Protein AF-A0A1C5C820-F1 (afdb_monomer_lite)

Secondary structure (DSSP, 8-state):
-HHHHHHHHHHHHHHHHHHHHHHHHHS-HHHHHHHHT--HHHHHHHHHHH-HHHHHHHHHHHHHHHHHHHHT----PPPPP-PPPP----------------------------------HHHHHHHHHHHHTT--HHHHHHHHT--HHHHHHHHHHHHHTTTT--------S------------S---S-------------

Radius of gyration: 34.62 Å; chains: 1; bounding box: 61×132×65 Å

Foldseek 3Di:
DVVVVVVVVVVVLVVLLQLLLVCLVVVHLVVSCVVVVHDSVSSVVSVVVCDDVSSPVVNVVVVVVVVVVVVPDDDDDDDDDDDDDDDDDDDDDDDDDDDDDDDDDPPDDPPPPPPPPPDDVVNVVVVLVCLVVVHDLVVVCVVVVHDSVVSVVVVVVCVVVVVPPPPPVPDPPDPPDPPPDDDDDDDPPDDDPPDDDDDDDDD

pLDDT: mean 72.42, std 20.39, range [33.84, 96.0]

Sequence (203 aa):
MRLAQALLDEAQAERSRMLAAFAVTVGDDGSIADMMGLNEREVRLARRTVGRGDARSLAQELLSRTQQATREAPAEPAPEVPVPHPREEVIVPPLDTPPPAPAPPPLLPPVETENTVVWSPSMDSVLLWSWESGLDVQTVAAELGLDVRALLMRVQELANDGLLTLATPVAEVSRSGRHRRQHEDGYAALFAPTTTFPTHVPY

Structure (mmCIF, N/CA/C/O backbone):
data_AF-A0A1C5C820-F1
#
_entry.id   AF-A0A1C5C820-F1
#
loop_
_atom_site.group_PDB
_atom_site.id
_atom_site.type_symbol
_atom_site.label_atom_id
_atom_site.label_alt_id
_atom_site.label_comp_id
_atom_site.label_asym_id
_atom_site.label_entity_id
_atom_site.label_seq_id
_atom_site.pdbx_PDB_ins_code
_atom_site.Cartn_x
_atom_site.Cartn_y
_atom_site.Cartn_z
_atom_site.occupancy
_atom_site.B_iso_or_equiv
_atom_site.auth_seq_id
_atom_site.auth_comp_id
_atom_site.auth_asym_id
_atom_site.auth_atom_id
_atom_site.pdbx_PDB_model_num
ATOM 1 N N . MET A 1 1 ? -0.528 -13.453 24.123 1.00 60.22 1 MET A N 1
ATOM 2 C CA . MET A 1 1 ? 0.530 -13.081 23.157 1.00 60.22 1 MET A CA 1
ATOM 3 C C . MET A 1 1 ? 0.511 -13.908 21.868 1.00 60.22 1 MET A C 1
ATOM 5 O O . MET A 1 1 ? 0.431 -13.295 20.819 1.00 60.22 1 MET A O 1
ATOM 9 N N . ARG A 1 2 ? 0.506 -15.256 21.884 1.00 79.75 2 ARG A N 1
ATOM 10 C CA . ARG A 1 2 ? 0.569 -16.056 20.631 1.00 79.75 2 ARG A CA 1
ATOM 11 C C . ARG A 1 2 ? -0.584 -15.838 19.636 1.00 79.75 2 ARG A C 1
ATOM 13 O O . ARG A 1 2 ? -0.335 -15.838 18.442 1.00 79.75 2 ARG A O 1
ATOM 20 N N . LEU A 1 3 ? -1.817 -15.628 20.109 1.00 87.06 3 LEU A N 1
ATOM 21 C CA . LEU A 1 3 ? -2.969 -15.399 19.220 1.00 87.06 3 LEU A CA 1
ATOM 22 C C . LEU A 1 3 ? -2.875 -14.075 18.450 1.00 87.06 3 LEU A C 1
ATOM 24 O O . LEU A 1 3 ? -3.174 -14.045 17.266 1.00 87.06 3 LEU A O 1
ATOM 28 N N . ALA A 1 4 ? -2.415 -13.000 19.098 1.00 88.50 4 ALA A N 1
ATOM 29 C CA . ALA A 1 4 ? -2.221 -11.712 18.432 1.00 88.50 4 ALA A CA 1
ATOM 30 C C . ALA A 1 4 ? -1.143 -11.804 17.341 1.00 88.50 4 ALA A C 1
ATOM 32 O O . ALA A 1 4 ? -1.329 -11.270 16.255 1.00 88.50 4 ALA A O 1
ATOM 33 N N . GLN A 1 5 ? -0.060 -12.546 17.603 1.00 88.31 5 GLN A N 1
ATOM 34 C CA . GLN A 1 5 ? 0.989 -12.780 16.611 1.00 88.31 5 GLN A CA 1
ATOM 35 C C . GLN A 1 5 ? 0.463 -13.556 15.398 1.00 88.31 5 GLN A C 1
ATOM 37 O O . GLN A 1 5 ? 0.696 -13.143 14.271 1.00 88.31 5 GLN A O 1
ATOM 42 N N . ALA A 1 6 ? -0.313 -14.620 15.624 1.00 91.81 6 ALA A N 1
ATOM 43 C CA . ALA A 1 6 ? -0.890 -15.409 14.537 1.00 91.81 6 ALA A CA 1
ATOM 44 C C . ALA A 1 6 ? -1.814 -14.580 13.626 1.00 91.81 6 ALA A C 1
ATOM 46 O O . ALA A 1 6 ? -1.818 -14.780 12.416 1.00 91.81 6 ALA A O 1
ATOM 47 N N . LEU A 1 7 ? -2.568 -13.627 14.187 1.00 93.69 7 LEU A N 1
ATOM 48 C CA . LEU A 1 7 ? -3.410 -12.723 13.397 1.00 93.69 7 LEU A CA 1
ATOM 49 C C . LEU A 1 7 ? -2.586 -11.749 12.548 1.00 93.69 7 LEU A C 1
ATOM 51 O O . LEU A 1 7 ? -2.947 -11.488 11.404 1.00 93.69 7 LEU A O 1
ATOM 55 N N . LEU A 1 8 ? -1.483 -11.227 13.090 1.00 92.38 8 LEU A N 1
ATOM 56 C CA . LEU A 1 8 ? -0.572 -10.373 12.328 1.00 92.38 8 LEU A CA 1
ATOM 57 C C . LEU A 1 8 ? 0.096 -11.157 11.198 1.00 92.38 8 LEU A C 1
ATOM 59 O O . LEU A 1 8 ? 0.165 -10.659 10.078 1.00 92.38 8 LEU A O 1
ATOM 63 N N . ASP A 1 9 ? 0.535 -12.383 11.474 1.00 91.94 9 ASP A N 1
ATOM 64 C CA . ASP A 1 9 ? 1.168 -13.243 10.477 1.00 91.94 9 ASP A CA 1
ATOM 65 C C . ASP A 1 9 ? 0.181 -13.599 9.347 1.00 91.94 9 ASP A C 1
ATOM 67 O O . ASP A 1 9 ? 0.546 -13.524 8.172 1.00 91.94 9 ASP A O 1
ATOM 71 N N . GLU A 1 10 ? -1.084 -13.900 9.670 1.00 92.50 10 GLU A N 1
ATOM 72 C CA . GLU A 1 10 ? -2.132 -14.145 8.666 1.00 92.50 10 GLU A CA 1
ATOM 73 C C . GLU A 1 10 ? -2.426 -12.888 7.838 1.00 92.50 10 GLU A C 1
ATOM 75 O O . GLU A 1 10 ? -2.465 -12.958 6.610 1.00 92.50 10 GLU A O 1
ATOM 80 N N . ALA A 1 11 ? -2.547 -11.721 8.477 1.00 93.69 11 ALA A N 1
ATOM 81 C CA . ALA A 1 11 ? -2.768 -10.457 7.774 1.00 93.69 11 ALA A CA 1
ATOM 82 C C . ALA A 1 11 ? -1.600 -10.110 6.831 1.00 93.69 11 ALA A C 1
ATOM 84 O O . ALA A 1 11 ? -1.805 -9.635 5.711 1.00 93.69 11 ALA A O 1
ATOM 85 N N . GLN A 1 12 ? -0.360 -10.383 7.248 1.00 91.31 12 GLN A N 1
ATOM 86 C CA . GLN A 1 12 ? 0.822 -10.220 6.397 1.00 91.31 12 GLN A CA 1
ATOM 87 C C . GLN A 1 12 ? 0.818 -11.220 5.235 1.00 91.31 12 GLN A C 1
ATOM 89 O O . GLN A 1 12 ? 1.123 -10.850 4.096 1.00 91.31 12 GLN A O 1
ATOM 94 N N .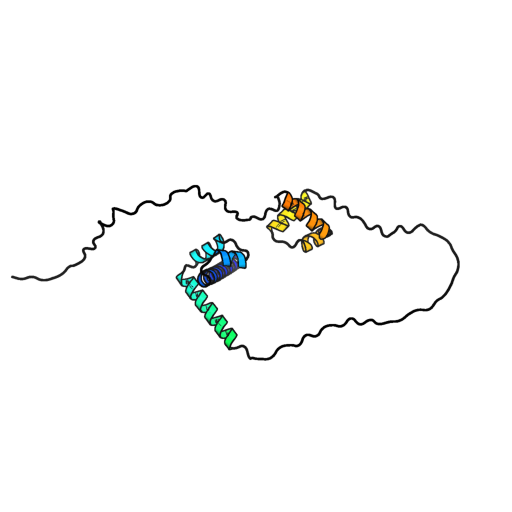 ALA A 1 13 ? 0.426 -12.472 5.485 1.00 92.94 13 ALA A N 1
ATOM 95 C CA . ALA A 1 13 ? 0.294 -13.483 4.443 1.00 92.94 13 ALA A CA 1
ATOM 96 C C . ALA A 1 13 ? -0.777 -13.092 3.414 1.00 92.94 13 ALA A C 1
ATOM 98 O O . ALA A 1 13 ? -0.531 -13.191 2.209 1.00 92.94 13 ALA A O 1
ATOM 99 N N . GLU A 1 14 ? -1.925 -12.590 3.862 1.00 93.19 14 GLU A N 1
ATOM 100 C CA . GLU A 1 14 ? -2.999 -12.096 3.000 1.00 93.19 14 GLU A CA 1
ATOM 101 C C . GLU A 1 14 ? -2.544 -10.894 2.164 1.00 93.19 14 GLU A C 1
ATOM 103 O O . GLU A 1 14 ? -2.698 -10.890 0.939 1.00 93.19 14 GLU A O 1
ATOM 108 N N . ARG A 1 15 ? -1.873 -9.918 2.787 1.00 93.31 15 ARG A N 1
ATOM 109 C CA . ARG A 1 15 ? -1.277 -8.782 2.072 1.00 93.31 15 ARG A CA 1
ATOM 110 C C . ARG A 1 15 ? -0.295 -9.244 0.998 1.00 93.31 15 ARG A C 1
ATOM 112 O O . ARG A 1 15 ? -0.344 -8.754 -0.131 1.00 93.31 15 ARG A O 1
ATOM 119 N N . SER A 1 16 ? 0.569 -10.207 1.320 1.00 93.56 16 SER A N 1
ATOM 120 C CA . SER A 1 16 ? 1.535 -10.748 0.360 1.00 93.56 16 SER A CA 1
ATOM 121 C C . SER A 1 16 ? 0.847 -11.451 -0.820 1.00 93.56 16 SER A C 1
ATOM 123 O O . SER A 1 16 ? 1.238 -11.249 -1.971 1.00 93.56 16 SER A O 1
ATOM 125 N N . ARG A 1 17 ? -0.236 -12.194 -0.558 1.00 94.81 17 ARG A N 1
ATOM 126 C CA . ARG A 1 17 ? -1.087 -12.833 -1.572 1.00 94.81 17 ARG A CA 1
ATOM 127 C C . ARG A 1 17 ? -1.709 -11.811 -2.521 1.00 94.81 17 ARG A C 1
ATOM 129 O O . ARG A 1 17 ? -1.622 -11.987 -3.737 1.00 94.81 17 ARG A O 1
ATOM 136 N N . MET A 1 18 ? -2.254 -10.719 -1.990 1.00 93.94 18 MET A N 1
ATOM 137 C CA . MET A 1 18 ? -2.830 -9.642 -2.801 1.00 93.94 18 MET A CA 1
ATOM 138 C C . MET A 1 18 ? -1.779 -8.941 -3.667 1.00 93.94 18 MET A C 1
ATOM 140 O O . MET A 1 18 ? -1.970 -8.813 -4.875 1.00 93.94 18 MET A O 1
ATOM 144 N N . LEU A 1 19 ? -0.639 -8.544 -3.090 1.00 94.81 19 LEU A N 1
ATOM 145 C CA . LEU A 1 19 ? 0.440 -7.890 -3.843 1.00 94.81 19 LEU A CA 1
ATOM 146 C C . LEU A 1 19 ? 0.963 -8.778 -4.976 1.00 94.81 19 LEU A C 1
ATOM 148 O O . LEU A 1 19 ? 1.172 -8.305 -6.093 1.00 94.81 19 LEU A O 1
ATOM 152 N N . ALA A 1 20 ? 1.128 -10.075 -4.710 1.00 95.75 20 ALA A N 1
ATOM 153 C CA . ALA A 1 20 ? 1.538 -11.039 -5.720 1.00 95.75 20 ALA A CA 1
ATOM 154 C C . ALA A 1 20 ? 0.510 -11.158 -6.857 1.00 95.75 20 ALA A C 1
ATOM 156 O O . ALA A 1 20 ? 0.905 -11.202 -8.025 1.00 95.75 20 ALA A O 1
ATOM 157 N N . ALA A 1 21 ? -0.786 -11.190 -6.533 1.00 96.00 21 ALA A N 1
ATOM 158 C CA . ALA A 1 21 ? -1.859 -11.230 -7.521 1.00 96.00 21 ALA A CA 1
ATOM 159 C C . ALA A 1 21 ? -1.832 -9.987 -8.426 1.00 96.00 21 ALA A C 1
ATOM 161 O O . ALA A 1 21 ? -1.776 -10.131 -9.649 1.00 96.00 21 ALA A O 1
ATOM 162 N N . PHE A 1 22 ? -1.756 -8.783 -7.846 1.00 93.81 22 PHE A N 1
ATOM 163 C CA . PHE A 1 22 ? -1.690 -7.529 -8.608 1.00 93.81 22 PHE A CA 1
ATOM 164 C C . PHE A 1 22 ? -0.438 -7.430 -9.489 1.00 93.81 22 PHE A C 1
ATOM 166 O O . PHE A 1 22 ? -0.520 -7.070 -10.667 1.00 93.81 22 PHE A O 1
ATOM 173 N N . ALA A 1 23 ? 0.721 -7.824 -8.961 1.00 94.25 23 ALA A N 1
ATOM 174 C CA . ALA A 1 23 ? 1.970 -7.835 -9.717 1.00 94.25 23 ALA A CA 1
ATOM 175 C C . ALA A 1 23 ? 1.926 -8.799 -10.912 1.00 94.25 23 ALA A C 1
ATOM 177 O O . ALA A 1 23 ? 2.537 -8.548 -11.948 1.00 94.25 23 ALA A O 1
ATOM 178 N N . VAL A 1 24 ? 1.194 -9.910 -10.800 1.00 93.94 24 VAL A N 1
ATOM 179 C CA . VAL A 1 24 ? 1.018 -10.867 -11.900 1.00 93.94 24 VAL A CA 1
ATOM 180 C C . VAL A 1 24 ? -0.015 -10.391 -12.919 1.00 93.94 24 VAL A C 1
ATOM 182 O O . VAL A 1 24 ? 0.178 -10.651 -14.107 1.00 93.94 24 VAL A O 1
ATOM 185 N N . THR A 1 25 ? -1.074 -9.693 -12.495 1.00 91.94 25 THR A N 1
ATOM 186 C CA . THR A 1 25 ? -2.045 -9.101 -13.432 1.00 91.94 25 THR A CA 1
ATOM 187 C C . THR A 1 25 ? -1.442 -7.971 -14.250 1.00 91.94 25 THR A C 1
ATOM 189 O O . THR A 1 25 ? -1.705 -7.888 -15.445 1.00 91.94 25 THR A O 1
ATOM 192 N N . VAL A 1 26 ? -0.626 -7.122 -13.618 1.00 92.44 26 VAL A N 1
ATOM 193 C CA . VAL A 1 26 ? 0.029 -5.987 -14.284 1.00 92.44 26 VAL A CA 1
ATOM 194 C C . VAL A 1 26 ? 1.293 -6.433 -15.022 1.00 92.44 26 VAL A C 1
ATOM 196 O O . VAL A 1 26 ? 1.627 -5.892 -16.070 1.00 92.44 26 VAL A O 1
ATOM 199 N N . GLY A 1 27 ? 1.979 -7.459 -14.515 1.00 91.44 27 GLY A N 1
ATOM 200 C CA . GLY A 1 27 ? 3.211 -7.987 -15.102 1.00 91.44 27 GLY A CA 1
ATOM 201 C C . GLY A 1 27 ? 4.472 -7.204 -14.727 1.00 91.44 27 GLY A C 1
ATOM 202 O O . GLY A 1 27 ? 5.556 -7.583 -15.168 1.00 91.44 27 GLY A O 1
ATOM 203 N N . ASP A 1 28 ? 4.345 -6.168 -13.896 1.00 92.38 28 ASP A N 1
ATOM 204 C CA . ASP A 1 28 ? 5.446 -5.341 -13.411 1.00 92.38 28 ASP A CA 1
ATOM 205 C C . ASP A 1 28 ? 5.351 -5.120 -11.894 1.00 92.38 28 ASP A C 1
ATOM 207 O O . ASP A 1 28 ? 4.303 -4.742 -11.368 1.00 92.38 28 ASP A O 1
ATOM 211 N N . ASP A 1 29 ? 6.463 -5.366 -11.195 1.00 93.38 29 ASP A N 1
ATOM 212 C CA . ASP A 1 29 ? 6.556 -5.159 -9.746 1.00 93.38 29 ASP A CA 1
ATOM 213 C C . ASP A 1 29 ? 6.729 -3.675 -9.411 1.00 93.38 29 ASP A C 1
ATOM 215 O O . ASP A 1 29 ? 6.212 -3.230 -8.388 1.00 93.38 29 ASP A O 1
ATOM 219 N N . GLY A 1 30 ? 7.440 -2.924 -10.265 1.00 91.88 30 GLY A N 1
ATOM 220 C CA . GLY A 1 30 ? 7.755 -1.511 -10.045 1.00 91.88 30 GLY A CA 1
ATOM 221 C C . GLY A 1 30 ? 6.499 -0.649 -10.054 1.00 91.88 30 GLY A C 1
ATOM 222 O O . GLY A 1 30 ? 6.235 0.060 -9.094 1.00 91.88 30 GLY A O 1
ATOM 223 N N . SER A 1 31 ? 5.648 -0.818 -11.065 1.00 94.25 31 SER A N 1
ATOM 224 C CA . SER A 1 31 ? 4.377 -0.090 -11.169 1.00 94.25 31 SER A CA 1
ATOM 225 C C . SER A 1 31 ? 3.444 -0.314 -9.968 1.00 94.25 31 SER A C 1
ATOM 227 O O . SER A 1 31 ? 2.778 0.615 -9.517 1.00 94.25 31 SER A O 1
ATOM 229 N N . ILE A 1 32 ? 3.379 -1.541 -9.431 1.00 94.00 32 ILE A N 1
ATOM 230 C CA . ILE A 1 32 ? 2.581 -1.840 -8.227 1.00 94.00 32 ILE A CA 1
ATOM 231 C C . ILE A 1 32 ? 3.233 -1.255 -6.974 1.00 94.00 32 ILE A C 1
ATOM 233 O O . ILE A 1 32 ? 2.529 -0.768 -6.091 1.00 94.00 32 ILE A O 1
ATOM 237 N N . ALA A 1 33 ? 4.562 -1.294 -6.893 1.00 94.38 33 ALA A N 1
ATOM 238 C CA . ALA A 1 33 ? 5.309 -0.699 -5.797 1.00 94.38 33 ALA A CA 1
ATOM 239 C C . ALA A 1 33 ? 5.094 0.822 -5.740 1.00 94.38 33 ALA A C 1
ATOM 241 O O . ALA A 1 33 ? 4.702 1.328 -4.691 1.00 94.38 33 ALA A O 1
ATOM 242 N N . ASP A 1 34 ? 5.208 1.513 -6.875 1.00 95.50 34 ASP A N 1
ATOM 243 C CA . ASP A 1 34 ? 4.958 2.952 -6.990 1.00 95.50 34 ASP A CA 1
ATOM 244 C C . ASP A 1 34 ? 3.501 3.305 -6.641 1.00 95.50 34 ASP A C 1
ATOM 246 O O . ASP A 1 34 ? 3.251 4.254 -5.901 1.00 95.50 34 ASP A O 1
ATOM 250 N N . MET A 1 35 ? 2.529 2.508 -7.106 1.00 92.25 35 MET A N 1
ATOM 251 C CA . MET A 1 35 ? 1.102 2.726 -6.826 1.00 92.25 35 MET A CA 1
ATOM 252 C C . MET A 1 35 ? 0.747 2.545 -5.345 1.00 92.25 35 MET A C 1
ATOM 254 O O . MET A 1 35 ? -0.108 3.255 -4.821 1.00 92.25 35 MET A O 1
ATOM 258 N N . MET A 1 36 ? 1.388 1.587 -4.673 1.00 90.19 36 MET A N 1
ATOM 259 C CA . MET A 1 36 ? 1.125 1.265 -3.269 1.00 90.19 36 MET A CA 1
ATOM 260 C C . MET A 1 36 ? 2.057 2.008 -2.298 1.00 90.19 36 MET A C 1
ATOM 262 O O . MET A 1 36 ? 1.927 1.820 -1.088 1.00 90.19 36 MET A O 1
ATOM 266 N N . GLY A 1 37 ? 3.004 2.808 -2.804 1.00 92.81 37 GLY A N 1
ATOM 267 C CA . GLY A 1 37 ? 4.043 3.455 -1.996 1.00 92.81 37 GLY A CA 1
ATOM 268 C C . GLY A 1 37 ? 4.962 2.458 -1.279 1.00 92.81 37 GLY A C 1
ATOM 269 O O . GLY A 1 37 ? 5.433 2.733 -0.179 1.00 92.81 37 GLY A O 1
ATOM 270 N N . LEU A 1 38 ? 5.166 1.272 -1.861 1.00 92.81 38 LEU A N 1
ATOM 271 C CA . LEU A 1 38 ? 5.980 0.188 -1.301 1.00 92.81 38 LEU A CA 1
ATOM 272 C C . LEU A 1 38 ? 7.310 0.063 -2.039 1.00 92.81 38 LEU A C 1
ATOM 274 O O . LEU A 1 38 ? 7.499 0.601 -3.125 1.00 92.81 38 LEU A O 1
ATOM 278 N N . ASN A 1 39 ? 8.240 -0.704 -1.475 1.00 92.88 39 ASN A N 1
ATOM 279 C CA . ASN A 1 39 ? 9.485 -1.019 -2.168 1.00 92.88 39 ASN A CA 1
ATOM 280 C C . ASN A 1 39 ? 9.262 -2.154 -3.187 1.00 92.88 39 ASN A C 1
ATOM 282 O O . ASN A 1 39 ? 8.675 -3.187 -2.861 1.00 92.88 39 ASN A O 1
ATOM 286 N N . GLU A 1 40 ? 9.808 -2.030 -4.400 1.00 94.44 40 GLU A N 1
ATOM 287 C CA . GLU A 1 40 ? 9.757 -3.081 -5.432 1.00 94.44 40 GLU A CA 1
ATOM 288 C C . GLU A 1 40 ? 10.254 -4.441 -4.908 1.00 94.44 40 GLU A C 1
ATOM 290 O O . GLU A 1 40 ? 9.736 -5.507 -5.263 1.00 94.44 40 GLU A O 1
ATOM 295 N N . ARG A 1 41 ? 11.244 -4.425 -4.005 1.00 94.81 41 ARG A N 1
ATOM 296 C CA . ARG A 1 41 ? 11.766 -5.635 -3.363 1.00 94.81 41 ARG A CA 1
ATOM 297 C C . ARG A 1 41 ? 10.693 -6.377 -2.563 1.00 94.81 41 ARG A C 1
ATOM 299 O O . ARG A 1 41 ? 10.726 -7.608 -2.551 1.00 94.81 41 ARG A O 1
ATOM 306 N N . GLU A 1 42 ? 9.764 -5.668 -1.928 1.00 93.75 42 GLU A N 1
ATOM 307 C CA . GLU A 1 42 ? 8.672 -6.260 -1.146 1.00 93.75 42 GLU A CA 1
ATOM 308 C C . GLU A 1 42 ? 7.657 -6.950 -2.053 1.00 93.75 42 GLU A C 1
ATOM 310 O O . GLU A 1 42 ? 7.324 -8.110 -1.822 1.00 93.75 42 GLU A O 1
ATOM 315 N N . VAL A 1 43 ? 7.242 -6.296 -3.142 1.00 95.19 43 VAL A N 1
ATOM 316 C CA . VAL A 1 43 ? 6.320 -6.876 -4.135 1.00 95.19 43 VAL A CA 1
ATOM 317 C C . VAL A 1 43 ? 6.947 -8.108 -4.795 1.00 95.19 43 VAL A C 1
ATOM 319 O O . VAL A 1 43 ? 6.330 -9.173 -4.905 1.00 95.19 43 VAL A O 1
ATOM 322 N N . ARG A 1 44 ? 8.233 -8.014 -5.151 1.00 94.56 44 ARG A N 1
ATOM 323 C CA . ARG A 1 44 ? 9.000 -9.133 -5.704 1.00 94.56 44 ARG A CA 1
ATOM 324 C C . ARG A 1 44 ? 9.137 -10.287 -4.709 1.00 94.56 44 ARG A C 1
ATOM 326 O O . ARG A 1 44 ? 9.113 -11.446 -5.133 1.00 94.56 44 ARG A O 1
ATOM 333 N N . LEU A 1 45 ? 9.304 -9.992 -3.416 1.00 94.94 45 LEU A N 1
ATOM 334 C CA . LEU A 1 45 ? 9.354 -10.996 -2.353 1.00 94.94 45 LEU A CA 1
ATOM 335 C C . LEU A 1 45 ? 7.988 -11.662 -2.179 1.00 94.94 45 LEU A C 1
ATOM 337 O O . LEU A 1 45 ? 7.935 -12.885 -2.215 1.00 94.94 45 LEU A O 1
ATOM 341 N N . ALA A 1 46 ? 6.904 -10.889 -2.111 1.00 94.62 46 ALA A N 1
ATOM 342 C CA . ALA A 1 46 ? 5.533 -11.388 -2.029 1.00 94.62 46 ALA A CA 1
ATOM 343 C C . ALA A 1 46 ? 5.197 -12.336 -3.193 1.00 94.62 46 ALA A C 1
ATOM 345 O O . ALA A 1 46 ? 4.687 -13.439 -3.002 1.00 94.62 46 ALA A O 1
ATOM 346 N N . ARG A 1 47 ? 5.587 -11.976 -4.422 1.00 93.38 47 ARG A N 1
ATOM 347 C CA . ARG A 1 47 ? 5.412 -12.863 -5.582 1.00 93.38 47 ARG A CA 1
ATOM 348 C C . ARG A 1 47 ? 6.269 -14.131 -5.500 1.00 93.38 47 ARG A C 1
ATOM 350 O O . ARG A 1 47 ? 5.874 -15.169 -6.027 1.00 93.38 47 ARG A O 1
ATOM 357 N N . ARG A 1 48 ? 7.452 -14.069 -4.878 1.00 93.94 48 ARG A N 1
ATOM 358 C CA . ARG A 1 48 ? 8.312 -15.247 -4.659 1.00 93.94 48 ARG A CA 1
ATOM 359 C C . ARG A 1 48 ? 7.777 -16.162 -3.559 1.00 93.94 48 ARG A C 1
ATOM 361 O O . ARG A 1 48 ? 7.892 -17.370 -3.723 1.00 93.94 48 ARG A O 1
ATOM 368 N N . THR A 1 49 ? 7.226 -15.611 -2.479 1.00 93.62 49 THR A N 1
ATOM 369 C CA . THR A 1 49 ? 6.687 -16.385 -1.349 1.00 93.62 49 THR A CA 1
ATOM 370 C C . THR A 1 49 ? 5.379 -17.075 -1.711 1.00 93.62 49 THR A C 1
ATOM 372 O O . THR A 1 49 ? 5.204 -18.239 -1.373 1.00 93.62 49 THR A O 1
ATOM 375 N N . VAL A 1 50 ? 4.494 -16.388 -2.437 1.00 93.81 50 VAL A N 1
ATOM 376 C CA . VAL A 1 50 ? 3.208 -16.938 -2.900 1.00 93.81 50 VAL A CA 1
ATOM 377 C C . VAL A 1 50 ? 3.397 -17.834 -4.125 1.00 93.81 50 VAL A C 1
ATOM 379 O O . VAL A 1 50 ? 2.689 -18.810 -4.312 1.00 93.81 50 VAL A O 1
ATOM 382 N N . GLY A 1 51 ? 4.379 -17.531 -4.973 1.00 92.62 51 GLY A N 1
ATOM 383 C CA . GLY A 1 51 ? 4.614 -18.273 -6.204 1.00 92.62 51 GLY A CA 1
ATOM 384 C C . GLY A 1 51 ? 3.682 -17.856 -7.344 1.00 92.62 51 GLY A C 1
ATOM 385 O O . GLY A 1 51 ? 2.629 -17.244 -7.174 1.00 92.62 51 GLY A O 1
ATOM 386 N N . ARG A 1 52 ? 4.101 -18.165 -8.577 1.00 89.44 52 ARG A N 1
ATOM 387 C CA . ARG A 1 52 ? 3.429 -17.678 -9.794 1.00 89.44 52 ARG A CA 1
ATOM 388 C C . ARG A 1 52 ? 2.060 -18.327 -10.033 1.00 89.44 52 ARG A C 1
ATOM 390 O O . ARG A 1 52 ? 1.191 -17.672 -10.596 1.00 89.44 52 ARG A O 1
ATOM 397 N N . GLY A 1 53 ? 1.888 -19.601 -9.677 1.00 90.50 53 GLY A N 1
ATOM 398 C CA . GLY A 1 53 ? 0.629 -20.333 -9.876 1.00 90.50 53 GLY A CA 1
ATOM 399 C C . GLY A 1 53 ? -0.483 -19.826 -8.959 1.00 90.50 53 GLY A C 1
ATOM 400 O O . GLY A 1 53 ? -1.557 -19.457 -9.433 1.00 90.50 53 GLY A O 1
ATOM 401 N N . ASP A 1 54 ? -0.182 -19.713 -7.669 1.00 92.56 54 ASP A N 1
ATOM 402 C CA . ASP A 1 54 ? -1.151 -19.281 -6.660 1.00 92.56 54 ASP A CA 1
ATOM 403 C C . ASP A 1 54 ? -1.517 -17.806 -6.843 1.00 92.56 54 ASP A C 1
ATOM 405 O O . ASP A 1 54 ? -2.693 -17.452 -6.835 1.00 92.56 54 ASP A O 1
ATOM 409 N N . ALA A 1 55 ? -0.533 -16.954 -7.155 1.00 93.31 55 ALA A N 1
ATOM 410 C CA . ALA A 1 55 ? -0.779 -15.550 -7.478 1.00 93.31 55 ALA A CA 1
ATOM 411 C C . ALA A 1 55 ? -1.704 -15.372 -8.697 1.00 93.31 55 ALA A C 1
ATOM 413 O O . ALA A 1 55 ? -2.560 -14.490 -8.691 1.00 93.31 55 ALA A O 1
ATOM 414 N N . ARG A 1 56 ? -1.575 -16.218 -9.734 1.00 93.06 56 ARG A N 1
ATOM 415 C CA . ARG A 1 56 ? -2.494 -16.203 -10.890 1.00 93.06 56 ARG A CA 1
ATOM 416 C C . ARG A 1 56 ? -3.902 -16.632 -10.512 1.00 93.06 56 ARG A C 1
ATOM 418 O O . ARG A 1 56 ? -4.857 -16.012 -10.967 1.00 93.06 56 ARG A O 1
ATOM 425 N N . SER A 1 57 ? -4.018 -17.682 -9.707 1.00 94.38 57 SER A N 1
ATOM 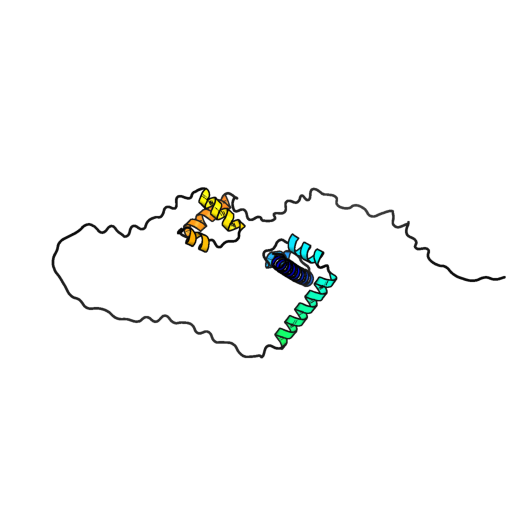426 C CA . SER A 1 57 ? -5.315 -18.209 -9.282 1.00 94.38 57 SER A CA 1
ATOM 427 C C . SER A 1 57 ? -6.076 -17.162 -8.463 1.00 94.38 57 SER A C 1
ATOM 429 O O . SER A 1 57 ? -7.225 -16.858 -8.771 1.00 94.38 57 SER A O 1
ATOM 431 N N . LEU A 1 58 ? -5.391 -16.513 -7.515 1.00 93.19 58 LEU A N 1
ATOM 432 C CA . LEU A 1 58 ? -5.945 -15.417 -6.715 1.00 93.19 58 LEU A CA 1
ATOM 433 C C . LEU A 1 58 ? -6.302 -14.192 -7.562 1.00 93.19 58 LEU A C 1
ATOM 435 O O . LEU A 1 58 ? -7.369 -13.611 -7.396 1.00 93.19 58 LEU A O 1
ATOM 439 N N . ALA A 1 59 ? -5.446 -13.812 -8.511 1.00 93.75 59 ALA A N 1
ATOM 440 C CA . ALA A 1 59 ? -5.749 -12.735 -9.450 1.00 93.75 59 ALA A CA 1
ATOM 441 C C . ALA A 1 59 ? -7.031 -13.004 -10.252 1.00 93.75 59 ALA A C 1
ATOM 443 O O . ALA A 1 59 ? -7.865 -12.113 -10.423 1.00 93.75 59 ALA A O 1
ATOM 444 N N . GLN A 1 60 ? -7.201 -14.236 -10.734 1.00 94.12 60 GLN A N 1
ATOM 445 C CA . GLN A 1 60 ? -8.381 -14.636 -11.493 1.00 94.12 60 GLN A CA 1
ATOM 446 C C . GLN A 1 60 ? -9.645 -14.637 -10.625 1.00 94.12 60 GLN A C 1
ATOM 448 O O . GLN A 1 60 ? -10.699 -14.188 -11.083 1.00 94.12 60 GLN A O 1
ATOM 453 N N . GLU A 1 61 ? -9.543 -15.088 -9.375 1.00 93.38 61 GLU A N 1
ATOM 454 C CA . GLU A 1 61 ? -10.634 -15.031 -8.400 1.00 93.38 61 GLU A CA 1
ATOM 455 C C . GLU A 1 61 ? -11.070 -13.582 -8.131 1.00 93.38 61 GLU A C 1
ATOM 457 O O . GLU A 1 61 ? -12.256 -13.263 -8.238 1.00 93.38 61 GLU A O 1
ATOM 462 N N . LEU A 1 62 ? -10.115 -12.681 -7.880 1.00 90.62 62 LEU A N 1
ATOM 463 C CA . LEU A 1 62 ? -10.388 -11.260 -7.643 1.00 90.62 62 LEU A CA 1
ATOM 464 C C . LEU A 1 62 ? -11.048 -10.591 -8.854 1.00 90.62 62 LEU A C 1
ATOM 466 O O . LEU A 1 62 ? -12.039 -9.879 -8.700 1.00 90.62 62 LEU A O 1
ATOM 470 N N . LEU A 1 63 ? -10.551 -10.851 -10.066 1.00 89.75 63 LEU A N 1
ATOM 471 C CA . LEU A 1 63 ? -11.152 -10.327 -11.295 1.00 89.75 63 LEU A CA 1
ATOM 472 C C . LEU A 1 63 ? -12.577 -10.849 -11.504 1.00 89.75 63 LEU A C 1
ATOM 474 O O . LEU A 1 63 ? -13.452 -10.081 -11.902 1.00 89.75 63 LEU A O 1
ATOM 478 N N . SER A 1 64 ? -12.820 -12.129 -11.216 1.00 91.19 64 SER A N 1
ATOM 479 C CA . SER A 1 64 ? -14.151 -12.738 -11.330 1.00 91.19 64 SER A CA 1
ATOM 480 C C . SER A 1 64 ? -15.127 -12.114 -10.331 1.00 91.19 64 SER A C 1
ATOM 482 O O . SER A 1 64 ? -16.241 -11.745 -10.704 1.00 91.19 64 SER A O 1
ATOM 484 N N . ARG A 1 65 ? -14.685 -11.906 -9.084 1.00 89.00 65 ARG A N 1
ATOM 485 C CA . ARG A 1 65 ? -15.476 -11.257 -8.030 1.00 89.00 65 ARG A CA 1
ATOM 486 C C . ARG A 1 65 ? -15.814 -9.804 -8.373 1.00 89.00 65 ARG A C 1
ATOM 488 O O . ARG A 1 65 ? -16.965 -9.401 -8.223 1.00 89.00 65 ARG A O 1
ATOM 495 N N . THR A 1 66 ? -14.848 -9.034 -8.876 1.00 85.19 66 THR A N 1
ATOM 496 C CA . THR A 1 66 ? -15.072 -7.641 -9.298 1.00 85.19 66 THR A CA 1
ATOM 497 C C . THR A 1 66 ? -16.033 -7.560 -10.484 1.00 85.19 66 THR A C 1
ATOM 499 O O . THR A 1 66 ? -16.950 -6.744 -10.470 1.00 85.19 66 THR A O 1
ATOM 502 N N . GLN A 1 67 ? -15.892 -8.437 -11.484 1.00 83.50 67 GLN A N 1
ATOM 503 C CA . GLN A 1 67 ? -16.816 -8.486 -12.625 1.00 83.50 67 GLN A CA 1
ATOM 504 C C . GLN A 1 67 ? -18.250 -8.825 -12.203 1.00 83.50 67 GLN A C 1
ATOM 506 O O . GLN A 1 67 ? -19.201 -8.266 -12.751 1.00 83.50 67 GLN A O 1
ATOM 511 N N . GLN A 1 68 ? -18.415 -9.715 -11.223 1.00 77.62 68 GLN A N 1
ATOM 512 C CA . GLN A 1 68 ? -19.727 -10.057 -10.683 1.00 77.62 68 GLN A CA 1
ATOM 513 C C . GLN A 1 68 ? -20.349 -8.871 -9.927 1.00 77.62 68 GLN A C 1
ATOM 515 O O . GLN A 1 68 ? -21.508 -8.550 -10.173 1.00 77.62 68 GLN A O 1
ATOM 520 N N . ALA A 1 69 ? -19.559 -8.145 -9.126 1.00 74.75 69 ALA A N 1
ATOM 521 C CA . ALA A 1 69 ? -20.006 -6.931 -8.438 1.00 74.75 69 ALA A CA 1
ATOM 522 C C . ALA A 1 69 ? -20.421 -5.805 -9.408 1.00 74.75 69 ALA A C 1
ATOM 524 O O . ALA A 1 69 ? -21.406 -5.114 -9.167 1.00 74.75 69 ALA A O 1
ATOM 525 N N . THR A 1 70 ? -19.719 -5.635 -10.536 1.00 67.62 70 THR A N 1
ATOM 526 C CA . THR A 1 70 ? -20.100 -4.652 -11.570 1.00 67.62 70 THR A CA 1
ATOM 527 C C . THR A 1 70 ? -21.394 -5.031 -12.294 1.00 67.62 70 THR A C 1
ATOM 529 O O . THR A 1 70 ? -22.144 -4.153 -12.711 1.00 67.62 70 THR A O 1
ATOM 532 N N . ARG A 1 71 ? -21.679 -6.328 -12.451 1.00 63.56 71 ARG A N 1
ATOM 533 C CA . ARG A 1 71 ? -22.865 -6.811 -13.175 1.00 63.56 71 ARG A CA 1
ATOM 534 C C . ARG A 1 71 ? -24.153 -6.752 -12.344 1.00 63.56 71 ARG A C 1
ATOM 536 O O . ARG A 1 71 ? -25.233 -6.773 -12.924 1.00 63.56 71 ARG A O 1
ATOM 543 N N . GLU A 1 72 ? -24.033 -6.667 -11.021 1.00 58.84 72 GLU A N 1
ATOM 544 C CA . GLU A 1 72 ? -25.155 -6.562 -10.077 1.00 58.84 72 GLU A CA 1
ATOM 545 C C . GLU A 1 72 ? -25.521 -5.120 -9.691 1.00 58.84 72 GLU A C 1
ATOM 547 O O . GLU A 1 72 ? -26.512 -4.931 -8.991 1.00 58.84 72 GLU A O 1
ATOM 552 N N . ALA A 1 73 ? -24.784 -4.101 -10.154 1.00 47.66 73 ALA A N 1
ATOM 553 C CA . ALA A 1 73 ? -25.146 -2.702 -9.926 1.00 47.66 73 ALA A CA 1
ATOM 554 C C . ALA A 1 73 ? -26.421 -2.334 -10.721 1.00 47.66 73 ALA A C 1
ATOM 556 O O . ALA A 1 73 ? -26.386 -2.337 -11.957 1.00 47.66 73 ALA A O 1
ATOM 557 N N . PRO A 1 74 ? -27.549 -2.001 -10.060 1.00 49.84 74 PRO A N 1
ATOM 558 C CA . PRO A 1 74 ? -28.726 -1.480 -10.740 1.00 49.84 74 PRO A CA 1
ATOM 559 C C . PRO A 1 74 ? -28.392 -0.109 -11.337 1.00 49.84 74 PRO A C 1
ATOM 561 O O . PRO A 1 74 ? -27.834 0.754 -10.662 1.00 49.84 74 PRO A O 1
ATOM 564 N N . ALA A 1 75 ? -28.727 0.090 -12.609 1.00 53.72 75 ALA A N 1
ATOM 565 C CA . ALA A 1 75 ? -28.668 1.393 -13.254 1.00 53.72 75 ALA A CA 1
ATOM 566 C C . ALA A 1 75 ? -29.705 2.340 -12.617 1.00 53.72 75 ALA A C 1
ATOM 568 O O . ALA A 1 75 ? -30.899 2.152 -12.828 1.00 53.72 75 ALA A O 1
ATOM 569 N N . GLU A 1 76 ? -29.259 3.359 -11.878 1.00 52.09 76 GLU A N 1
ATOM 570 C CA . GLU A 1 76 ? -30.072 4.516 -11.460 1.00 52.09 76 GLU A CA 1
ATOM 571 C C . GLU A 1 76 ? -29.200 5.789 -11.331 1.00 52.09 76 GLU A C 1
ATOM 573 O O . GLU A 1 76 ? -27.973 5.678 -11.260 1.00 52.09 76 GLU A O 1
ATOM 578 N N . PRO A 1 77 ? -29.785 7.001 -11.443 1.00 49.00 77 PRO A N 1
ATOM 579 C CA . PRO A 1 77 ? -29.274 8.087 -12.276 1.00 49.00 77 PRO A CA 1
ATOM 580 C C . PRO A 1 77 ? -28.444 9.124 -11.503 1.00 49.00 77 PRO A C 1
ATOM 582 O O . PRO A 1 77 ? -28.422 9.170 -10.278 1.00 49.00 77 PRO A O 1
ATOM 585 N N . ALA A 1 78 ? -27.767 9.980 -12.271 1.00 49.88 78 ALA A N 1
ATOM 586 C CA . ALA A 1 78 ? -26.926 11.087 -11.824 1.00 49.88 78 ALA A CA 1
ATOM 587 C C . ALA A 1 78 ? -27.574 11.994 -10.751 1.00 49.88 78 ALA A C 1
ATOM 589 O O . ALA A 1 78 ? -28.715 12.419 -10.942 1.00 49.88 78 ALA A O 1
ATOM 590 N N . PRO A 1 79 ? -26.842 12.389 -9.690 1.00 52.19 79 PRO A N 1
ATOM 591 C CA . PRO A 1 79 ? -27.267 13.473 -8.819 1.00 52.19 79 PRO A CA 1
ATOM 592 C C . PRO A 1 79 ? -26.742 14.824 -9.327 1.00 52.19 79 PRO A C 1
ATOM 594 O O . PRO A 1 79 ? -25.541 15.029 -9.518 1.00 52.19 79 PRO A O 1
ATOM 597 N N . GLU A 1 80 ? -27.686 15.739 -9.545 1.00 46.88 80 GLU A N 1
ATOM 598 C CA . GLU A 1 80 ? -27.483 17.167 -9.778 1.00 46.88 80 GLU A CA 1
ATOM 599 C C . GLU A 1 80 ? -26.680 17.831 -8.651 1.00 46.88 80 GLU A C 1
ATOM 601 O O . GLU A 1 80 ? -26.813 17.521 -7.468 1.00 46.88 80 GLU A O 1
ATOM 606 N N . VAL A 1 81 ? -25.860 18.794 -9.057 1.00 53.78 81 VAL A N 1
ATOM 607 C CA . VAL A 1 81 ? -24.984 19.625 -8.232 1.00 53.78 81 VAL A CA 1
ATOM 608 C C . VAL A 1 81 ? -25.808 20.723 -7.540 1.00 53.78 81 VAL A C 1
ATOM 610 O O . VAL A 1 81 ? -26.361 21.568 -8.245 1.00 53.78 81 VAL A O 1
ATOM 613 N N . PRO A 1 82 ? -25.853 20.827 -6.198 1.00 48.72 82 PRO A N 1
ATOM 614 C CA . PRO A 1 82 ? -26.326 22.034 -5.539 1.00 48.72 82 PRO A CA 1
ATOM 615 C C . PRO A 1 82 ? -25.126 22.940 -5.246 1.00 48.72 82 PRO A C 1
ATOM 617 O O . PRO A 1 82 ? -24.321 22.684 -4.352 1.00 48.72 82 PRO A O 1
ATOM 620 N N . VAL A 1 83 ? -25.012 24.015 -6.022 1.00 54.44 83 VAL A N 1
ATOM 621 C CA . VAL A 1 83 ? -24.075 25.123 -5.803 1.00 54.44 83 VAL A CA 1
ATOM 622 C C . VAL A 1 83 ? -24.594 25.986 -4.638 1.00 54.44 83 VAL A C 1
ATOM 624 O O . VAL A 1 83 ? -25.698 26.531 -4.755 1.00 54.44 83 VAL A O 1
ATOM 627 N N . PRO A 1 84 ? -23.862 26.169 -3.523 1.00 55.62 84 PRO A N 1
ATOM 628 C CA . PRO A 1 84 ? -24.278 27.118 -2.499 1.00 55.62 84 PRO A CA 1
ATOM 629 C C . PRO A 1 84 ? -23.922 28.546 -2.937 1.00 55.62 84 PRO A C 1
ATOM 631 O O . PRO A 1 84 ? -22.760 28.892 -3.135 1.00 55.62 84 PRO A O 1
ATOM 634 N N . HIS A 1 85 ? -24.955 29.371 -3.104 1.00 44.66 85 HIS A N 1
ATOM 635 C CA . HIS A 1 85 ? -24.853 30.807 -3.349 1.00 44.66 85 HIS A CA 1
ATOM 636 C C . HIS A 1 85 ? -24.514 31.544 -2.034 1.00 44.66 85 HIS A C 1
ATOM 638 O O . HIS A 1 85 ? -25.059 31.176 -0.989 1.00 44.66 85 HIS A O 1
ATOM 644 N N . PRO A 1 86 ? -23.672 32.59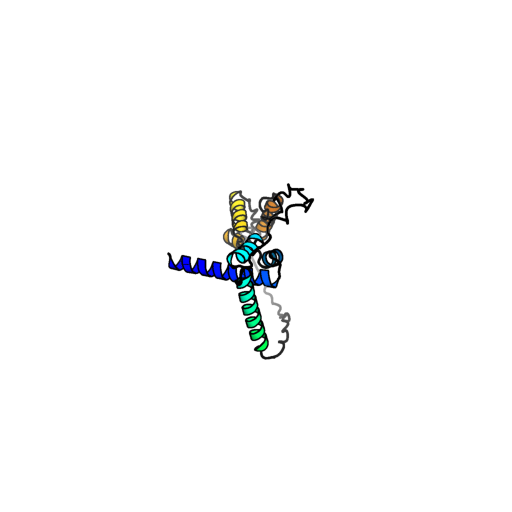6 -2.056 1.00 46.81 86 PRO A N 1
ATOM 645 C CA . PRO A 1 86 ? -23.408 33.433 -0.889 1.00 46.81 86 PRO A CA 1
ATOM 646 C C . PRO A 1 86 ? -24.627 34.317 -0.586 1.00 46.81 86 PRO A C 1
ATOM 648 O O . PRO A 1 86 ? -25.058 35.107 -1.425 1.00 46.81 86 PRO A O 1
ATOM 651 N N . ARG A 1 87 ? -25.203 34.176 0.613 1.00 45.28 87 ARG A N 1
ATOM 652 C CA . ARG A 1 87 ? -26.239 35.084 1.122 1.00 45.28 87 ARG A CA 1
ATOM 653 C C . ARG A 1 87 ? -25.579 36.263 1.831 1.00 45.28 87 ARG A C 1
ATOM 655 O O . ARG A 1 87 ? -25.075 36.137 2.941 1.00 45.28 87 ARG A O 1
ATOM 662 N N . GLU A 1 88 ? -25.601 37.390 1.140 1.00 48.66 88 GLU A N 1
ATOM 663 C CA . GLU A 1 88 ? -25.461 38.744 1.661 1.00 48.66 88 GLU A CA 1
ATOM 664 C C . GLU A 1 88 ? -26.756 39.090 2.419 1.00 48.66 88 GLU A C 1
ATOM 666 O O . GLU A 1 88 ? -27.838 39.052 1.830 1.00 48.66 88 GLU A O 1
ATOM 671 N N . GLU A 1 89 ? -26.678 39.388 3.719 1.00 45.03 89 GLU A N 1
ATOM 672 C CA . GLU A 1 89 ? -27.807 39.951 4.467 1.00 45.03 89 GLU A CA 1
ATOM 673 C C . GLU A 1 89 ? -27.346 41.135 5.325 1.00 45.03 89 GLU A C 1
ATOM 675 O O . GLU A 1 89 ? -26.323 41.117 6.006 1.00 45.03 89 GLU A O 1
ATOM 680 N N . VAL A 1 90 ? -28.117 42.200 5.153 1.00 46.59 90 VAL A N 1
ATOM 681 C CA . VAL A 1 90 ? -27.916 43.612 5.474 1.00 46.59 90 VAL A CA 1
ATOM 682 C C . VAL A 1 90 ? -28.343 43.896 6.923 1.00 46.59 90 VAL A C 1
ATOM 684 O O . VAL A 1 90 ? -29.182 43.172 7.444 1.00 46.59 90 VAL A O 1
ATOM 687 N N . ILE A 1 91 ? -27.831 44.972 7.547 1.00 40.91 91 ILE A N 1
ATOM 688 C CA . ILE A 1 91 ? -28.592 46.051 8.241 1.00 40.91 91 ILE A CA 1
ATOM 689 C C . ILE A 1 91 ? -27.645 46.947 9.078 1.00 40.91 91 ILE A C 1
ATOM 691 O O . ILE A 1 91 ? -26.729 46.488 9.751 1.00 40.91 91 ILE A O 1
ATOM 695 N N . VAL A 1 92 ? -27.888 48.258 8.964 1.00 43.78 92 VAL A N 1
ATOM 696 C CA . VAL A 1 92 ? -27.120 49.441 9.417 1.00 43.78 92 VAL A CA 1
ATOM 697 C C . VAL A 1 92 ? -27.710 50.012 10.757 1.00 43.78 92 VAL A C 1
ATOM 699 O O . VAL A 1 92 ? -28.610 49.371 11.294 1.00 43.78 92 VAL A O 1
ATOM 702 N N . PRO A 1 93 ? -27.244 51.140 11.367 1.00 64.81 93 PRO A N 1
ATOM 703 C CA . PRO A 1 93 ? -27.103 51.373 12.823 1.00 64.81 93 PRO A CA 1
ATOM 704 C C . PRO A 1 93 ? -28.271 52.187 13.458 1.00 64.81 93 PRO A C 1
ATOM 706 O O . PRO A 1 93 ? -29.252 52.470 12.768 1.00 64.81 93 PRO A O 1
ATOM 709 N N . PRO A 1 94 ? -28.199 52.605 14.748 1.00 48.44 94 PRO A N 1
ATOM 710 C CA . PRO A 1 94 ? -27.962 54.042 15.004 1.00 48.44 94 PRO A CA 1
ATOM 711 C C . PRO A 1 94 ? -27.181 54.419 16.295 1.00 48.44 94 PRO A C 1
ATOM 713 O O . PRO A 1 94 ? -26.956 53.614 17.191 1.00 48.44 94 PRO A O 1
ATOM 716 N N . LEU A 1 95 ? -26.778 55.699 16.299 1.00 49.81 95 LEU A N 1
ATOM 717 C CA . LEU A 1 95 ? -26.021 56.528 17.254 1.00 49.81 95 LEU A CA 1
ATOM 718 C C . LEU A 1 95 ? -26.491 56.532 18.724 1.00 49.81 95 LEU A C 1
ATOM 720 O O . LEU A 1 95 ? -27.688 56.582 18.975 1.00 49.81 95 LEU A O 1
ATOM 724 N N . ASP A 1 96 ? -25.535 56.760 19.640 1.00 41.62 96 ASP A N 1
ATOM 725 C CA . ASP A 1 96 ? -25.656 57.775 20.707 1.00 41.62 96 ASP A CA 1
ATOM 726 C C . ASP A 1 96 ? -24.268 58.313 21.151 1.00 41.62 96 ASP A C 1
ATOM 728 O O . ASP A 1 96 ? -23.251 57.629 21.034 1.00 41.62 96 ASP A O 1
ATOM 732 N N . THR A 1 97 ? -24.220 59.575 21.598 1.00 40.19 97 THR A N 1
ATOM 733 C CA . THR A 1 97 ? -23.019 60.444 21.787 1.00 40.19 97 THR A CA 1
ATOM 734 C C . THR A 1 97 ? -22.772 60.823 23.295 1.00 40.19 97 THR A C 1
ATOM 736 O O . THR A 1 97 ? -23.621 60.486 24.111 1.00 40.19 97 THR A O 1
ATOM 739 N N . PRO A 1 98 ? -21.635 61.473 23.703 1.00 61.31 98 PRO A N 1
ATOM 740 C CA . PRO A 1 98 ? -20.802 61.280 24.943 1.00 61.31 98 PRO A CA 1
ATOM 741 C C . PRO A 1 98 ? -21.118 62.276 26.117 1.00 61.31 98 PRO A C 1
ATOM 743 O O . PRO A 1 98 ? -22.185 62.880 25.996 1.00 61.31 98 PRO A O 1
ATOM 746 N N . PRO A 1 99 ? -20.302 62.580 27.200 1.00 54.88 99 PRO A N 1
ATOM 747 C CA . PRO A 1 99 ? -18.879 62.291 27.619 1.00 54.88 99 PRO A CA 1
ATOM 748 C C . PRO A 1 99 ? -18.688 62.045 29.177 1.00 54.88 99 PRO A C 1
ATOM 750 O O . PRO A 1 99 ? -19.676 61.650 29.790 1.00 54.88 99 PRO A O 1
ATOM 753 N N . PRO A 1 100 ? -17.574 62.349 29.927 1.00 48.72 100 PRO A N 1
ATOM 754 C CA . PRO A 1 100 ? -16.094 62.324 29.739 1.00 48.72 100 PRO A CA 1
ATOM 755 C C . PRO A 1 100 ? -15.264 61.533 30.827 1.00 48.72 100 PRO A C 1
ATOM 757 O O . PRO A 1 100 ? -15.630 61.547 31.993 1.00 48.72 100 PRO A O 1
ATOM 760 N N . ALA A 1 101 ? -14.061 61.028 30.452 1.00 44.00 101 ALA A N 1
ATOM 761 C CA . ALA A 1 101 ? -12.806 60.786 31.244 1.00 44.00 101 ALA A CA 1
ATOM 762 C C . ALA A 1 101 ? -12.820 59.870 32.518 1.00 44.00 101 ALA A C 1
ATOM 764 O O . ALA A 1 101 ? -13.872 59.716 33.123 1.00 44.00 101 ALA A O 1
ATOM 765 N N . PRO A 1 102 ? -11.689 59.276 33.006 1.00 42.22 102 PRO A N 1
ATOM 766 C CA . PRO A 1 102 ? -10.267 59.490 32.691 1.00 42.22 102 PRO A CA 1
ATOM 767 C C . PRO A 1 102 ? -9.499 58.230 32.215 1.00 42.22 102 PRO A C 1
ATOM 769 O O . PRO A 1 102 ? -9.960 57.099 32.319 1.00 42.22 102 PRO A O 1
ATOM 772 N N . ALA A 1 103 ? -8.295 58.452 31.685 1.00 51.69 103 ALA A N 1
ATOM 773 C CA . ALA A 1 103 ? -7.382 57.440 31.156 1.00 51.69 103 ALA A CA 1
ATOM 774 C C . ALA A 1 103 ? -6.907 56.395 32.191 1.00 51.69 103 ALA A C 1
ATOM 776 O O . ALA A 1 103 ? -6.536 56.753 33.310 1.00 51.69 103 ALA A O 1
ATOM 777 N N . PRO A 1 104 ? -6.788 55.127 31.763 1.00 47.94 104 PRO A N 1
ATOM 778 C CA . PRO A 1 104 ? -5.655 54.267 32.102 1.00 47.94 104 PRO A CA 1
ATOM 779 C C . PRO A 1 104 ? -4.979 53.741 30.801 1.00 47.94 104 PRO A C 1
ATOM 781 O O . PRO A 1 104 ? -5.421 54.093 29.710 1.00 47.94 104 PRO A O 1
ATOM 784 N N . PRO A 1 105 ? -3.837 53.038 30.894 1.00 53.34 105 PRO A N 1
ATOM 785 C CA . PRO A 1 105 ? -2.638 53.191 30.053 1.00 53.34 105 PRO A CA 1
ATOM 786 C C . PRO A 1 105 ? -2.843 52.796 28.576 1.00 53.34 105 PRO A C 1
ATOM 788 O O . PRO A 1 105 ? -3.843 52.154 28.261 1.00 53.34 105 PRO A O 1
ATOM 791 N N . PRO A 1 106 ? -1.902 53.124 27.660 1.00 49.12 106 PRO A N 1
ATOM 792 C CA . PRO A 1 106 ? -1.951 52.610 26.295 1.00 49.12 106 PRO A CA 1
ATOM 793 C C . PRO A 1 106 ? -2.067 51.086 26.342 1.00 49.12 106 PRO A C 1
ATOM 795 O O . PRO A 1 106 ? -1.134 50.391 26.746 1.00 49.12 106 PRO A O 1
ATOM 798 N N . LEU A 1 107 ? -3.240 50.581 25.954 1.00 49.66 107 LEU A N 1
ATOM 799 C CA . LEU A 1 107 ? -3.405 49.208 25.521 1.00 49.66 107 LEU A CA 1
ATOM 800 C C . LEU A 1 107 ? -2.462 49.057 24.338 1.00 49.66 107 LEU A C 1
ATOM 802 O O . LEU A 1 107 ? -2.714 49.551 23.239 1.00 49.66 107 LEU A O 1
ATOM 806 N N . LEU A 1 108 ? -1.320 48.450 24.647 1.00 51.22 108 LEU A N 1
ATOM 807 C CA . LEU A 1 108 ? -0.420 47.826 23.703 1.00 51.22 108 LEU A CA 1
ATOM 808 C C . LEU A 1 108 ? -1.280 47.158 22.613 1.00 51.22 108 LEU A C 1
ATOM 810 O O . LEU A 1 108 ? -2.298 46.543 22.959 1.00 51.22 108 LEU A O 1
ATOM 814 N N . PRO A 1 109 ? -0.918 47.267 21.320 1.00 58.53 109 PRO A N 1
ATOM 815 C CA . PRO A 1 109 ? -1.528 46.408 20.309 1.00 58.53 109 PRO A CA 1
ATOM 816 C C . PRO A 1 109 ? -1.462 44.957 20.811 1.00 58.53 109 PRO A C 1
ATOM 818 O O . PRO A 1 109 ? -0.550 44.651 21.593 1.00 58.53 109 PRO A O 1
ATOM 821 N N . PRO A 1 110 ? -2.404 44.068 20.428 1.00 50.56 110 PRO A N 1
ATOM 822 C CA . PRO A 1 110 ? -2.231 42.652 20.707 1.00 50.56 110 PRO A CA 1
ATOM 823 C C . PRO A 1 110 ? -0.818 42.322 20.256 1.00 50.56 110 PRO A C 1
ATOM 825 O O . PRO A 1 110 ? -0.455 42.587 19.111 1.00 50.56 110 PRO A O 1
ATOM 828 N N . VAL A 1 111 ? 0.006 41.903 21.215 1.00 48.81 111 VAL A N 1
ATOM 829 C CA . VAL A 1 111 ? 1.326 41.377 20.935 1.00 48.81 111 VAL A CA 1
ATOM 830 C C . VAL A 1 111 ? 1.012 40.185 20.054 1.00 48.81 111 VAL A C 1
ATOM 832 O O . VAL A 1 111 ? 0.620 39.128 20.543 1.00 48.81 111 VAL A O 1
ATOM 835 N N . GLU A 1 112 ? 1.075 40.400 18.742 1.00 50.69 112 GLU A N 1
ATOM 836 C CA . GLU A 1 112 ? 1.464 39.375 17.807 1.00 50.69 112 GLU A CA 1
ATOM 837 C C . GLU A 1 112 ? 2.771 38.893 18.408 1.00 50.69 112 GLU A C 1
ATOM 839 O O . GLU A 1 112 ? 3.815 39.536 18.304 1.00 50.69 112 GLU A O 1
ATOM 844 N N . THR A 1 113 ? 2.675 37.846 19.225 1.00 50.56 113 THR A N 1
ATOM 845 C CA . THR A 1 113 ? 3.828 37.071 19.611 1.00 50.56 113 THR A CA 1
ATOM 846 C C . THR A 1 113 ? 4.294 36.524 18.283 1.00 50.56 113 THR A C 1
ATOM 848 O O . THR A 1 113 ? 3.827 35.475 17.837 1.00 50.56 113 THR A O 1
ATOM 851 N N . GLU A 1 114 ? 5.153 37.292 17.616 1.00 52.25 114 GLU A N 1
ATOM 852 C CA . GLU A 1 114 ? 6.163 36.794 16.714 1.00 52.25 114 GLU A CA 1
ATOM 853 C C . GLU A 1 114 ? 6.917 35.757 17.544 1.00 52.25 114 GLU A C 1
ATOM 855 O O . GLU A 1 114 ? 7.931 36.031 18.188 1.00 52.25 114 GLU A O 1
ATOM 860 N N . ASN A 1 115 ? 6.327 34.561 17.618 1.00 53.88 115 ASN A N 1
ATOM 861 C CA . ASN A 1 115 ? 6.951 33.344 18.074 1.00 53.88 115 ASN A CA 1
ATOM 862 C C . ASN A 1 115 ? 8.017 33.086 17.021 1.00 53.88 115 ASN A C 1
ATOM 864 O O . ASN A 1 115 ? 7.832 32.326 16.073 1.00 53.88 115 ASN A O 1
ATOM 868 N N . THR A 1 116 ? 9.117 33.821 17.145 1.00 58.16 116 THR A N 1
ATOM 869 C CA . THR A 1 116 ? 10.373 33.530 16.488 1.00 58.16 116 THR A CA 1
ATOM 870 C C . THR A 1 116 ? 10.786 32.191 17.067 1.00 58.16 116 THR A C 1
ATOM 872 O O . THR A 1 116 ? 11.370 32.098 18.144 1.00 58.16 116 THR A O 1
ATOM 875 N N . VAL A 1 117 ? 10.324 31.124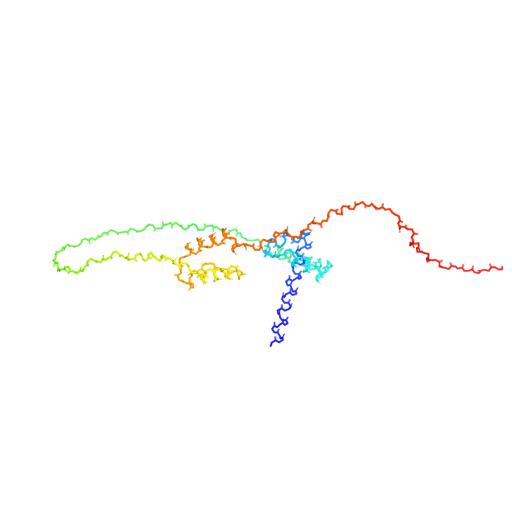 16.414 1.00 69.62 117 VAL A N 1
ATOM 876 C CA . VAL A 1 117 ? 10.592 29.755 16.831 1.00 69.62 117 VAL A CA 1
ATOM 877 C C . VAL A 1 117 ? 12.099 29.583 16.749 1.00 69.62 117 VAL A C 1
ATOM 879 O O . VAL A 1 117 ? 12.665 29.448 15.665 1.00 69.62 117 VAL A O 1
ATOM 882 N N . VAL A 1 118 ? 12.765 29.641 17.900 1.00 79.75 118 VAL A N 1
ATOM 883 C CA . VAL A 1 118 ? 14.186 29.329 17.999 1.00 79.75 118 VAL A CA 1
ATOM 884 C C . VAL A 1 118 ? 14.297 27.825 17.834 1.00 79.75 118 VAL A C 1
ATOM 886 O O . VAL A 1 118 ? 14.029 27.056 18.758 1.00 79.75 118 VAL A O 1
ATOM 889 N N . TRP A 1 119 ? 14.624 27.410 16.616 1.00 81.38 119 TRP A N 1
ATOM 890 C CA . TRP A 1 119 ? 14.662 26.005 16.272 1.00 81.38 119 TRP A CA 1
ATOM 891 C C . TRP A 1 119 ? 15.806 25.299 17.004 1.00 81.38 119 TRP A C 1
ATOM 893 O O . TRP A 1 119 ? 16.961 25.716 16.917 1.00 81.38 119 TRP A O 1
ATOM 903 N N . SER A 1 120 ? 15.491 24.242 17.755 1.00 85.69 120 SER A N 1
ATOM 904 C CA . SER A 1 120 ? 16.488 23.482 18.517 1.00 85.69 120 SER A CA 1
ATOM 905 C C . SER A 1 120 ? 16.829 22.145 17.838 1.00 85.69 120 SER A C 1
ATOM 907 O O . SER A 1 120 ? 15.962 21.557 17.190 1.00 85.69 120 SER A O 1
ATOM 909 N N . PRO A 1 121 ? 18.043 21.588 18.036 1.00 83.75 121 PRO A N 1
ATOM 910 C CA . PRO A 1 121 ? 18.422 20.282 17.474 1.00 83.75 121 PRO A CA 1
ATOM 911 C C . PRO A 1 121 ? 17.507 19.123 17.909 1.00 83.75 121 PRO A C 1
ATOM 913 O O . PRO A 1 121 ? 17.316 18.144 17.186 1.00 83.75 121 PRO A O 1
ATOM 916 N N . SER A 1 122 ? 16.905 19.229 19.096 1.00 84.38 122 SER A N 1
ATOM 917 C CA . SER A 1 122 ? 15.918 18.257 19.572 1.00 84.38 122 SER A CA 1
ATOM 918 C C . SER A 1 122 ? 14.631 18.309 18.746 1.00 84.38 122 SER A C 1
ATOM 920 O O . SER A 1 122 ? 14.042 17.268 18.475 1.00 84.38 122 SER A O 1
ATOM 922 N N . MET A 1 123 ? 14.214 19.498 18.299 1.00 86.12 123 MET A N 1
ATOM 923 C CA . MET A 1 123 ? 13.049 19.660 17.422 1.00 86.12 123 MET A CA 1
ATOM 924 C C . MET A 1 123 ? 13.326 19.123 16.017 1.00 86.12 123 MET A C 1
ATOM 926 O O . MET A 1 123 ? 12.458 18.472 15.444 1.00 86.12 123 MET A O 1
ATOM 930 N N . ASP A 1 124 ? 14.545 19.305 15.500 1.00 86.69 124 ASP A N 1
ATOM 931 C CA . ASP A 1 124 ? 14.981 18.645 14.259 1.00 86.69 124 ASP A CA 1
ATOM 932 C C . ASP A 1 124 ? 14.905 17.120 14.372 1.00 86.69 124 ASP A C 1
ATOM 934 O O . ASP A 1 124 ? 14.451 16.453 13.450 1.00 86.69 124 ASP A O 1
ATOM 938 N N . SER A 1 125 ? 15.294 16.562 15.521 1.00 89.38 125 SER A N 1
ATOM 939 C CA . SER A 1 125 ? 15.229 15.115 15.765 1.00 89.38 125 SER A CA 1
ATOM 940 C C . SER A 1 125 ? 13.788 14.597 15.777 1.00 89.38 125 SER A C 1
ATOM 942 O O . SER A 1 125 ? 13.515 13.532 15.229 1.00 89.38 125 SER A O 1
ATOM 944 N N . VAL A 1 126 ? 12.856 15.363 16.358 1.00 89.31 126 VAL A N 1
ATOM 945 C CA . VAL A 1 126 ? 11.418 15.050 16.314 1.00 89.31 126 VAL A CA 1
ATOM 946 C C . VAL A 1 126 ? 10.901 15.113 14.879 1.00 89.31 126 VAL A C 1
ATOM 948 O O . VAL A 1 126 ? 10.155 14.224 14.480 1.00 89.31 126 VAL A O 1
ATOM 951 N N . LEU A 1 127 ? 11.333 16.097 14.081 1.00 89.31 127 LEU A N 1
ATOM 952 C CA . LEU A 1 127 ? 10.965 16.168 12.666 1.00 89.31 127 LEU A CA 1
ATOM 953 C C . LEU A 1 127 ? 11.508 14.988 11.866 1.00 89.31 127 LEU A C 1
ATOM 955 O O . LEU A 1 127 ? 10.737 14.345 1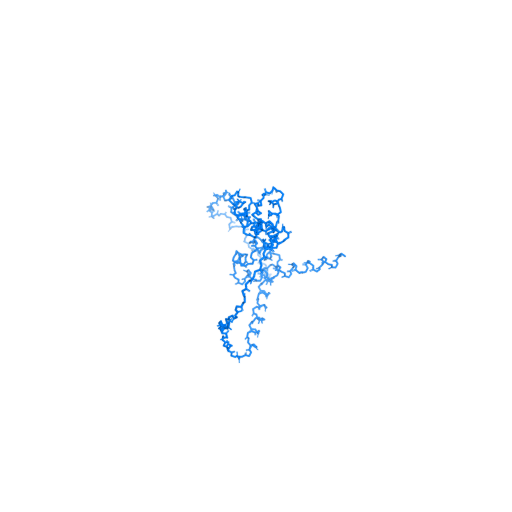1.161 1.00 89.31 127 LEU A O 1
ATOM 959 N N . LEU A 1 128 ? 12.790 14.660 12.016 1.00 88.81 128 LEU A N 1
ATOM 960 C CA . LEU A 1 128 ? 13.417 13.512 11.357 1.00 88.81 128 LEU A CA 1
ATOM 961 C C . LEU A 1 128 ? 12.709 12.203 11.710 1.00 88.81 128 LEU A C 1
ATOM 963 O O . LEU A 1 128 ? 12.384 11.416 10.825 1.00 88.81 128 LEU A O 1
ATOM 967 N N . TRP A 1 129 ? 12.402 12.003 12.992 1.00 88.25 129 TRP A N 1
ATOM 968 C CA . TRP A 1 129 ? 11.685 10.816 13.447 1.00 88.25 129 TRP A CA 1
ATOM 969 C C . TRP A 1 129 ? 10.231 10.789 12.959 1.00 88.25 129 TRP A C 1
ATOM 971 O O . TRP A 1 129 ? 9.740 9.738 12.547 1.00 88.25 129 TRP A O 1
ATOM 981 N N . SER A 1 130 ? 9.541 11.936 12.966 1.00 88.00 130 SER A N 1
ATOM 982 C CA . SER A 1 130 ? 8.175 12.055 12.439 1.00 88.00 130 SER A CA 1
ATOM 983 C C . SER A 1 130 ? 8.126 11.751 10.940 1.00 88.00 130 SER A C 1
ATOM 985 O O . SER A 1 130 ? 7.226 11.045 10.492 1.00 88.00 130 SER A O 1
ATOM 987 N N . TRP A 1 131 ? 9.146 12.186 10.195 1.00 86.00 131 TRP A N 1
ATOM 988 C CA . TRP A 1 131 ? 9.321 11.911 8.774 1.00 86.00 131 TRP A CA 1
ATOM 989 C C . TRP A 1 131 ? 9.596 10.428 8.498 1.00 86.00 131 TRP A C 1
ATOM 991 O O . TRP A 1 131 ? 8.947 9.842 7.636 1.00 86.00 131 TRP A O 1
ATOM 1001 N N . GLU A 1 132 ? 10.489 9.789 9.264 1.00 83.50 132 GLU A N 1
ATOM 1002 C CA . GLU A 1 132 ? 10.749 8.341 9.182 1.00 83.50 132 GLU A CA 1
ATOM 1003 C C . GLU A 1 132 ? 9.504 7.509 9.537 1.00 83.50 132 GLU A C 1
ATOM 1005 O O . GLU A 1 132 ? 9.245 6.467 8.936 1.00 83.50 132 GLU A O 1
ATOM 1010 N N . SER A 1 133 ? 8.703 7.998 10.485 1.00 81.62 133 SER A N 1
ATOM 1011 C CA . SER A 1 133 ? 7.485 7.333 10.958 1.00 81.62 133 SER A CA 1
ATOM 1012 C C . SER A 1 133 ? 6.253 7.606 10.082 1.00 81.62 133 SER A C 1
ATOM 1014 O O . SER A 1 133 ? 5.212 6.986 10.302 1.00 81.62 133 SER A O 1
ATOM 1016 N N . GLY A 1 134 ? 6.342 8.519 9.106 1.00 85.62 134 GLY A N 1
ATOM 1017 C CA . GLY A 1 134 ? 5.224 8.917 8.242 1.00 85.62 134 GLY A CA 1
ATOM 1018 C C . GLY A 1 134 ? 4.109 9.682 8.967 1.00 85.62 134 GLY A C 1
ATOM 1019 O O . GLY A 1 134 ? 2.947 9.598 8.571 1.00 85.62 134 GLY A O 1
ATOM 1020 N N . LEU A 1 135 ? 4.441 10.383 10.053 1.00 86.88 135 LEU A N 1
ATOM 1021 C CA . LEU A 1 135 ? 3.485 11.133 10.863 1.00 86.88 135 LEU A CA 1
ATOM 1022 C C . LEU A 1 135 ? 3.198 12.502 10.227 1.00 86.88 135 LEU A C 1
ATOM 1024 O O . LEU A 1 135 ? 4.101 13.169 9.726 1.00 86.88 135 LEU A O 1
ATOM 1028 N N . ASP A 1 136 ? 1.931 12.919 10.239 1.00 88.44 136 ASP A N 1
ATOM 1029 C CA . ASP A 1 136 ? 1.504 14.156 9.584 1.00 88.44 136 ASP A CA 1
ATOM 1030 C C . ASP A 1 136 ? 2.099 15.400 10.264 1.00 88.44 136 ASP A C 1
ATOM 1032 O O . ASP A 1 136 ? 1.942 15.623 11.468 1.00 88.44 136 ASP A O 1
ATOM 1036 N N . VAL A 1 137 ? 2.732 16.253 9.460 1.00 86.12 137 VAL A N 1
ATOM 1037 C CA . VAL A 1 137 ? 3.345 17.522 9.867 1.00 86.12 137 VAL A CA 1
ATOM 1038 C C . VAL A 1 137 ? 2.346 18.432 10.581 1.00 86.12 137 VAL A C 1
ATOM 1040 O O . VAL A 1 137 ? 2.716 19.125 11.531 1.00 86.12 137 VAL A O 1
ATOM 1043 N N . GLN A 1 138 ? 1.076 18.414 10.172 1.00 86.06 138 GLN A N 1
ATOM 1044 C CA . GLN A 1 138 ? 0.042 19.216 10.823 1.00 86.06 138 GLN A CA 1
ATOM 1045 C C . GLN A 1 138 ? -0.237 18.738 12.255 1.00 86.06 138 GLN A C 1
ATOM 1047 O O . GLN A 1 138 ? -0.454 19.555 13.150 1.00 86.06 138 GLN A O 1
ATOM 1052 N N . THR A 1 139 ? -0.162 17.426 12.485 1.00 88.50 139 THR A N 1
ATOM 1053 C CA . THR A 1 139 ? -0.280 16.839 13.825 1.00 88.50 139 THR A CA 1
ATOM 1054 C C . THR A 1 139 ? 0.933 17.207 14.679 1.00 88.50 139 THR A C 1
ATOM 1056 O O . THR A 1 139 ? 0.761 17.654 15.808 1.00 88.50 139 THR A O 1
ATOM 1059 N N . VAL A 1 140 ? 2.154 17.127 14.133 1.00 87.31 140 VAL A N 1
ATOM 1060 C CA . VAL A 1 140 ? 3.374 17.553 14.854 1.00 87.31 140 VAL A CA 1
ATOM 1061 C C . VAL A 1 140 ? 3.308 19.030 15.244 1.00 87.31 140 VAL A C 1
ATOM 1063 O O . VAL A 1 140 ? 3.662 19.392 16.363 1.00 87.31 140 VAL A O 1
ATOM 1066 N N . ALA A 1 141 ? 2.838 19.888 14.337 1.00 87.81 141 ALA A N 1
ATOM 1067 C CA . ALA A 1 141 ? 2.676 21.312 14.601 1.00 87.81 141 ALA A CA 1
ATOM 1068 C C . ALA A 1 141 ? 1.680 21.567 15.743 1.00 87.81 141 ALA A C 1
ATOM 1070 O O . ALA A 1 141 ? 1.978 22.346 16.647 1.00 87.81 141 ALA A O 1
ATOM 1071 N N . ALA A 1 142 ? 0.539 20.869 15.739 1.00 86.75 142 ALA A N 1
ATOM 1072 C CA . ALA A 1 142 ? -0.462 20.973 16.798 1.00 86.75 142 ALA A CA 1
ATOM 1073 C C . ALA A 1 142 ? 0.080 20.510 18.162 1.00 86.75 142 ALA A C 1
ATOM 1075 O O . ALA A 1 142 ? -0.119 21.201 19.159 1.00 86.75 142 ALA A O 1
ATOM 1076 N N . GLU A 1 143 ? 0.811 19.393 18.200 1.00 87.00 143 GLU A N 1
ATOM 1077 C CA . GLU A 1 143 ? 1.402 18.839 19.428 1.00 87.00 143 GLU A CA 1
ATOM 1078 C C . GLU A 1 143 ? 2.517 19.722 20.002 1.00 87.00 143 GLU A C 1
ATOM 1080 O O . GLU A 1 143 ? 2.635 19.889 21.216 1.00 87.00 143 GLU A O 1
ATOM 1085 N N . LEU A 1 144 ? 3.334 20.325 19.136 1.00 82.62 144 LEU A N 1
ATOM 1086 C CA . LEU A 1 144 ? 4.398 21.240 19.554 1.00 82.62 144 LEU A CA 1
ATOM 1087 C C . LEU A 1 144 ? 3.894 22.674 19.786 1.00 82.62 144 LEU A C 1
ATOM 1089 O O . LEU A 1 144 ? 4.659 23.517 20.254 1.00 82.62 144 LEU A O 1
ATOM 1093 N N . GLY A 1 145 ? 2.628 22.964 19.463 1.00 85.62 145 GLY A N 1
ATOM 1094 C CA . GLY A 1 145 ? 2.057 24.311 19.522 1.00 85.62 145 GLY A CA 1
ATOM 1095 C C . GLY A 1 145 ? 2.743 25.299 18.572 1.00 85.62 145 GLY A C 1
ATOM 1096 O O . GLY A 1 145 ? 2.811 26.493 18.867 1.00 85.62 145 GLY A O 1
ATOM 1097 N N . LEU A 1 146 ? 3.295 24.804 17.462 1.00 86.25 146 LEU A N 1
ATOM 1098 C CA . LEU A 1 146 ? 4.046 25.590 16.485 1.00 86.25 146 LEU A CA 1
ATOM 1099 C C . LEU A 1 146 ? 3.199 25.891 15.255 1.00 86.25 146 LEU A C 1
ATOM 1101 O O . LEU A 1 146 ? 2.279 25.154 14.905 1.00 86.25 146 LEU A O 1
ATOM 1105 N N . ASP A 1 147 ? 3.554 26.967 14.558 1.00 88.31 147 ASP A N 1
ATOM 1106 C CA . ASP A 1 147 ? 2.950 27.267 13.268 1.00 88.31 147 ASP A CA 1
ATOM 1107 C C . ASP A 1 147 ? 3.392 26.236 12.216 1.00 88.31 147 ASP A C 1
ATOM 1109 O O . ASP A 1 147 ? 4.587 25.978 12.025 1.00 88.31 147 ASP A O 1
ATOM 1113 N N . VAL A 1 148 ? 2.417 25.680 11.495 1.00 88.69 148 VAL A N 1
ATOM 1114 C CA . VAL A 1 148 ? 2.631 24.720 10.403 1.00 88.69 148 VAL A CA 1
ATOM 1115 C C . VAL A 1 148 ? 3.559 25.320 9.350 1.00 88.69 148 VAL A C 1
ATOM 1117 O O . VAL A 1 148 ? 4.430 24.629 8.822 1.00 88.69 148 VAL A O 1
ATOM 1120 N N . ARG A 1 149 ? 3.426 26.620 9.061 1.00 87.88 149 ARG A N 1
ATOM 1121 C CA . ARG A 1 149 ? 4.270 27.291 8.066 1.00 87.88 149 ARG A CA 1
ATOM 1122 C C . ARG A 1 149 ? 5.735 27.356 8.500 1.00 87.88 149 ARG A C 1
ATOM 1124 O O . ARG A 1 149 ? 6.613 27.116 7.673 1.00 87.88 149 ARG A O 1
ATOM 1131 N N . ALA A 1 150 ? 6.003 27.646 9.773 1.00 87.00 150 ALA A N 1
ATOM 1132 C CA . ALA A 1 150 ? 7.360 27.636 10.321 1.00 87.00 150 ALA A CA 1
ATOM 1133 C C . ALA A 1 150 ? 7.971 26.225 10.273 1.00 87.00 150 ALA A C 1
ATOM 1135 O O . ALA A 1 150 ? 9.135 26.059 9.908 1.00 87.00 150 ALA A O 1
ATOM 1136 N N . LEU A 1 151 ? 7.160 25.205 10.559 1.00 88.12 151 LEU A N 1
ATOM 1137 C CA . LEU A 1 151 ? 7.569 23.804 10.511 1.00 88.12 151 LEU A CA 1
ATOM 1138 C C . LEU A 1 151 ? 7.899 23.354 9.076 1.00 88.12 151 LEU A C 1
ATOM 1140 O O . LEU A 1 151 ? 8.941 22.742 8.851 1.00 88.12 151 LEU A O 1
ATOM 1144 N N . LEU A 1 152 ? 7.081 23.729 8.087 1.00 89.38 152 LEU A N 1
ATOM 1145 C CA . LEU A 1 152 ? 7.350 23.456 6.668 1.00 89.38 152 LEU A CA 1
ATOM 1146 C C . LEU A 1 152 ? 8.624 24.146 6.164 1.00 89.38 152 LEU A C 1
ATOM 1148 O O . LEU A 1 152 ? 9.391 23.536 5.421 1.00 89.38 152 LEU A O 1
ATOM 1152 N N . MET A 1 153 ? 8.876 25.391 6.584 1.00 90.44 153 MET A N 1
ATOM 1153 C CA . MET A 1 153 ? 10.127 26.086 6.259 1.00 90.44 153 MET A CA 1
ATOM 1154 C C . MET A 1 153 ? 11.339 25.330 6.808 1.00 90.44 153 MET A C 1
ATOM 1156 O O . MET A 1 153 ? 12.310 25.129 6.081 1.00 90.44 153 MET A O 1
ATOM 1160 N N . ARG A 1 154 ? 11.260 24.830 8.047 1.00 90.19 154 ARG A N 1
ATOM 1161 C CA . ARG A 1 154 ? 12.344 24.030 8.622 1.00 90.19 154 ARG A CA 1
ATOM 1162 C C . ARG A 1 154 ? 12.518 22.678 7.935 1.00 90.19 154 ARG A C 1
ATOM 1164 O O . ARG A 1 154 ? 13.643 22.260 7.686 1.00 90.19 154 ARG A O 1
ATOM 1171 N N . VAL A 1 155 ? 11.424 21.996 7.604 1.00 89.31 155 VAL A N 1
ATOM 1172 C CA . VAL A 1 155 ? 11.455 20.748 6.824 1.00 89.31 155 VAL A CA 1
ATOM 1173 C C . VAL A 1 155 ? 12.145 20.979 5.480 1.00 89.31 155 VAL A C 1
ATOM 1175 O O . VAL A 1 155 ? 12.987 20.184 5.076 1.00 89.31 155 VAL A O 1
ATOM 1178 N N . GLN A 1 156 ? 11.867 22.098 4.812 1.00 89.50 156 GLN A N 1
ATOM 1179 C CA . GLN A 1 156 ? 12.555 22.451 3.573 1.00 89.50 156 GLN A CA 1
ATOM 1180 C C . GLN A 1 156 ? 14.060 22.679 3.787 1.00 89.50 156 GLN A C 1
ATOM 1182 O O . GLN A 1 156 ? 14.855 22.227 2.966 1.00 89.50 156 GLN A O 1
ATOM 1187 N N . GLU A 1 157 ? 14.466 23.343 4.873 1.00 88.94 157 GLU A N 1
ATOM 1188 C CA . GLU A 1 157 ? 15.883 23.497 5.239 1.00 88.94 157 GLU A CA 1
ATOM 1189 C C . GLU A 1 157 ? 16.559 22.140 5.479 1.00 88.94 157 GLU A C 1
ATOM 1191 O O . GLU A 1 157 ? 17.573 21.851 4.853 1.00 88.94 157 GLU A O 1
ATOM 1196 N N . LEU A 1 158 ? 15.954 21.261 6.283 1.00 88.06 158 LEU A N 1
ATOM 1197 C CA . LEU A 1 158 ? 16.484 19.918 6.547 1.00 88.06 158 LEU A CA 1
ATOM 1198 C C . LEU A 1 158 ? 16.545 19.043 5.282 1.00 88.06 158 LEU A C 1
ATOM 1200 O O . LEU A 1 158 ? 17.432 18.198 5.150 1.00 88.06 158 LEU A O 1
ATOM 1204 N N . ALA A 1 159 ? 15.617 19.227 4.341 1.00 85.81 159 ALA A N 1
ATOM 1205 C CA . ALA A 1 159 ? 15.660 18.573 3.036 1.00 85.81 159 ALA A CA 1
ATOM 1206 C C . ALA A 1 159 ? 16.798 19.121 2.161 1.00 85.81 159 ALA A C 1
ATOM 1208 O O . ALA A 1 159 ? 17.501 18.342 1.517 1.00 85.81 159 ALA A O 1
ATOM 1209 N N . ASN A 1 160 ? 17.025 20.439 2.176 1.00 87.25 160 ASN A N 1
ATOM 1210 C CA . ASN A 1 160 ? 18.148 21.075 1.479 1.00 87.25 160 ASN A CA 1
ATOM 1211 C C . ASN A 1 160 ? 19.502 20.636 2.058 1.00 87.25 160 ASN A C 1
ATOM 1213 O O . ASN A 1 160 ? 20.454 20.438 1.304 1.00 87.25 160 ASN A O 1
ATOM 1217 N N . ASP A 1 161 ? 19.562 20.421 3.372 1.00 84.31 161 ASP A N 1
ATOM 1218 C CA . ASP A 1 161 ? 20.728 19.885 4.082 1.00 84.31 161 ASP A CA 1
ATOM 1219 C C . ASP A 1 161 ? 20.942 18.380 3.821 1.00 84.31 161 ASP A C 1
ATOM 1221 O O . ASP A 1 161 ? 21.942 17.799 4.246 1.00 84.31 161 ASP A O 1
ATOM 1225 N N . GLY A 1 162 ? 20.007 17.725 3.125 1.00 81.19 162 GLY A N 1
ATOM 1226 C CA . GLY A 1 162 ? 20.046 16.295 2.823 1.00 81.19 162 GLY A CA 1
ATOM 1227 C C . GLY A 1 162 ? 19.719 15.388 4.016 1.00 81.19 162 GLY A C 1
ATOM 1228 O O . GLY A 1 162 ? 19.836 14.166 3.907 1.00 81.19 162 GLY A O 1
ATOM 1229 N N . LEU A 1 163 ? 19.289 15.959 5.144 1.00 79.06 163 LEU A N 1
ATOM 1230 C CA . LEU A 1 163 ? 18.896 15.218 6.346 1.00 79.06 163 LEU A CA 1
ATOM 1231 C C . LEU A 1 163 ? 17.517 14.577 6.188 1.00 79.06 163 LEU A C 1
ATOM 1233 O O . LEU A 1 163 ? 17.307 13.454 6.632 1.00 79.06 163 LEU A O 1
ATOM 1237 N N . LEU A 1 164 ? 16.608 15.255 5.484 1.00 71.69 164 LEU A N 1
ATOM 1238 C CA . LEU A 1 164 ? 15.355 14.677 4.992 1.00 71.69 164 LEU A CA 1
ATOM 1239 C C . LEU A 1 164 ? 15.528 14.198 3.552 1.00 71.69 164 LEU A C 1
ATOM 1241 O O . LEU A 1 164 ? 14.702 14.461 2.676 1.00 71.69 164 LEU A O 1
ATOM 1245 N N . THR A 1 165 ? 16.631 13.496 3.284 1.00 57.22 165 THR A N 1
ATOM 1246 C CA . THR A 1 165 ? 16.676 12.663 2.092 1.00 57.22 165 THR A CA 1
ATOM 1247 C C . THR A 1 165 ? 15.573 11.633 2.264 1.00 57.22 165 THR A C 1
ATOM 1249 O O . THR A 1 165 ? 15.586 10.827 3.195 1.00 57.22 165 THR A O 1
ATOM 1252 N N . LEU A 1 166 ? 14.592 11.643 1.353 1.00 48.31 166 LEU A N 1
ATOM 1253 C CA . LEU A 1 166 ? 13.915 10.397 1.049 1.00 48.31 166 LEU A CA 1
ATOM 1254 C C . LEU A 1 166 ? 15.029 9.354 0.964 1.00 48.31 166 LEU A C 1
ATOM 1256 O O . LEU A 1 166 ? 16.022 9.560 0.258 1.00 48.31 166 LEU A O 1
ATOM 1260 N N . ALA A 1 167 ? 14.844 8.220 1.623 1.00 41.84 167 ALA A N 1
ATOM 1261 C CA . ALA A 1 167 ? 15.343 6.987 1.066 1.00 41.84 167 ALA A CA 1
ATOM 1262 C C . ALA A 1 167 ? 14.675 6.833 -0.311 1.00 41.84 167 ALA A C 1
ATOM 1264 O O . ALA A 1 167 ? 13.783 6.018 -0.502 1.00 41.84 167 ALA A O 1
ATOM 1265 N N . THR A 1 168 ? 15.068 7.654 -1.287 1.00 33.84 168 THR A N 1
ATOM 1266 C CA . THR A 1 168 ? 15.063 7.262 -2.669 1.00 33.84 168 THR A CA 1
ATOM 1267 C C . THR A 1 168 ? 15.919 6.009 -2.663 1.00 33.84 168 THR A C 1
ATOM 1269 O O . THR A 1 168 ? 17.105 6.103 -2.323 1.00 33.84 168 THR A O 1
ATOM 1272 N N . PRO A 1 169 ? 15.388 4.832 -3.014 1.00 41.62 169 PRO A N 1
ATOM 1273 C CA . PRO A 1 169 ? 16.237 3.762 -3.487 1.00 41.62 169 PRO A CA 1
ATOM 1274 C C . PRO A 1 169 ? 16.842 4.217 -4.828 1.00 41.62 169 PRO A C 1
ATOM 1276 O O . PRO A 1 169 ? 16.521 3.691 -5.889 1.00 41.62 169 PRO A O 1
ATOM 1279 N N . VAL A 1 170 ? 17.730 5.219 -4.805 1.00 42.62 170 VAL A N 1
ATOM 1280 C CA . VAL A 1 170 ? 18.715 5.425 -5.859 1.00 42.62 170 VAL A CA 1
ATOM 1281 C C . VAL A 1 170 ? 19.599 4.194 -5.775 1.00 42.62 170 VAL A C 1
ATOM 1283 O O . VAL A 1 170 ? 20.447 4.063 -4.903 1.00 42.62 170 VAL A O 1
ATOM 1286 N N . ALA A 1 171 ? 19.290 3.213 -6.615 1.00 44.16 171 ALA A N 1
ATOM 1287 C CA . ALA A 1 171 ? 20.161 2.880 -7.731 1.00 44.16 171 ALA A CA 1
ATOM 1288 C C . ALA A 1 171 ? 21.681 2.888 -7.455 1.00 44.16 171 ALA A C 1
ATOM 1290 O O . ALA A 1 171 ? 22.461 3.248 -8.331 1.00 44.16 171 ALA A O 1
ATOM 1291 N N . GLU A 1 172 ? 22.116 2.421 -6.288 1.00 39.47 172 GLU A N 1
ATOM 1292 C CA . GLU A 1 172 ? 23.525 2.188 -5.977 1.00 39.47 172 GLU A CA 1
ATOM 1293 C C . GLU A 1 172 ? 23.758 0.728 -5.569 1.00 39.47 172 GLU A C 1
ATOM 1295 O O . GLU A 1 172 ? 24.374 0.389 -4.569 1.00 39.47 172 GLU A O 1
ATOM 1300 N N . VAL A 1 173 ? 23.279 -0.184 -6.416 1.00 48.72 173 VAL A N 1
ATOM 1301 C CA . VAL A 1 173 ? 24.009 -1.433 -6.652 1.00 48.72 173 VAL A CA 1
ATOM 1302 C C . VAL A 1 173 ? 24.593 -1.329 -8.047 1.00 48.72 173 VAL A C 1
ATOM 1304 O O . VAL A 1 173 ? 24.010 -1.746 -9.048 1.00 48.72 173 VAL A O 1
ATOM 1307 N N . SER A 1 174 ? 25.758 -0.693 -8.088 1.00 47.34 174 SER A N 1
ATOM 1308 C CA . SER A 1 174 ? 26.941 -1.256 -8.723 1.00 47.34 174 SER A CA 1
ATOM 1309 C C . SER A 1 174 ? 26.641 -2.262 -9.839 1.00 47.34 174 SER A C 1
ATOM 1311 O O . SER A 1 174 ? 26.831 -3.465 -9.680 1.00 47.34 174 SER A O 1
ATOM 1313 N N . ARG A 1 175 ? 26.322 -1.776 -11.042 1.00 49.00 175 ARG A N 1
ATOM 1314 C CA . ARG A 1 175 ? 26.661 -2.520 -12.269 1.00 49.00 175 ARG A CA 1
ATOM 1315 C C . ARG A 1 175 ? 28.154 -2.350 -12.578 1.00 49.00 175 ARG A C 1
ATOM 1317 O O . ARG A 1 175 ? 28.553 -2.065 -13.703 1.00 49.00 175 ARG A O 1
ATOM 1324 N N . SER A 1 176 ? 28.978 -2.563 -11.550 1.00 49.19 176 SER A N 1
ATOM 1325 C CA . SER A 1 176 ? 30.311 -3.126 -11.707 1.00 49.19 176 SER A CA 1
ATOM 1326 C C . SER A 1 176 ? 30.089 -4.547 -12.215 1.00 49.19 176 SER A C 1
ATOM 1328 O O . SER A 1 176 ? 29.695 -5.440 -11.471 1.00 49.19 176 SER A O 1
ATOM 1330 N N . GLY A 1 177 ? 30.167 -4.713 -13.533 1.00 47.03 177 GLY A N 1
ATOM 1331 C CA . GLY A 1 177 ? 29.817 -5.977 -14.167 1.00 47.03 177 GLY A CA 1
ATOM 1332 C C . GLY A 1 177 ? 29.545 -5.850 -15.655 1.00 47.03 177 GLY A C 1
ATOM 1333 O O . GLY A 1 177 ? 28.536 -6.350 -16.149 1.00 47.03 177 GLY A O 1
ATOM 1334 N N . ARG A 1 178 ? 30.455 -5.211 -16.401 1.00 45.50 178 ARG A N 1
ATOM 1335 C CA . ARG A 1 178 ? 30.601 -5.431 -17.848 1.00 45.50 178 ARG A CA 1
ATOM 1336 C C . ARG A 1 178 ? 31.075 -6.876 -18.100 1.00 45.50 178 ARG A C 1
ATOM 1338 O O . ARG A 1 178 ? 32.151 -7.096 -18.630 1.00 45.50 178 ARG A O 1
ATOM 1345 N N . HIS A 1 179 ? 30.260 -7.866 -17.755 1.00 46.31 179 HIS A N 1
ATOM 1346 C CA . HIS A 1 179 ? 30.332 -9.204 -18.336 1.00 46.31 179 HIS A CA 1
ATOM 1347 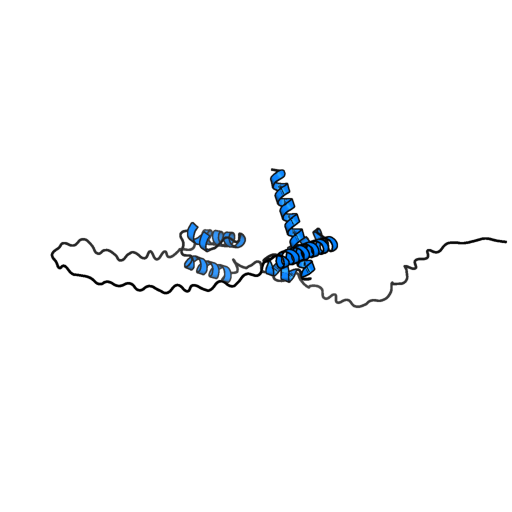C C . HIS A 1 179 ? 29.144 -9.341 -19.281 1.00 46.31 179 HIS A C 1
ATOM 1349 O O . HIS A 1 179 ? 28.177 -10.065 -19.046 1.00 46.31 179 HIS A O 1
ATOM 1355 N N . ARG A 1 180 ? 29.205 -8.572 -20.376 1.00 53.12 180 ARG A N 1
ATOM 1356 C CA . ARG A 1 180 ? 28.437 -8.926 -21.564 1.00 53.12 180 ARG A CA 1
ATOM 1357 C C . ARG A 1 180 ? 28.911 -10.312 -21.980 1.00 53.12 180 ARG A C 1
ATOM 1359 O O . ARG A 1 180 ? 30.083 -10.513 -22.276 1.00 53.12 180 ARG A O 1
ATOM 1366 N N . ARG A 1 181 ? 27.967 -11.242 -21.946 1.00 55.19 181 ARG A N 1
ATOM 1367 C CA . ARG A 1 181 ? 28.050 -12.571 -22.528 1.00 55.19 181 ARG A CA 1
ATOM 1368 C C . ARG A 1 181 ? 28.524 -12.454 -23.982 1.00 55.19 181 ARG A C 1
ATOM 1370 O O . ARG A 1 181 ? 27.809 -11.932 -24.828 1.00 55.19 181 ARG A O 1
ATOM 1377 N N . GLN A 1 182 ? 29.730 -12.927 -24.231 1.00 48.72 182 GLN A N 1
ATOM 1378 C CA . GLN A 1 182 ? 30.088 -13.713 -25.408 1.00 48.72 182 GLN A CA 1
ATOM 1379 C C . GLN A 1 182 ? 30.518 -15.061 -24.805 1.00 48.72 182 GLN A C 1
ATOM 1381 O O . GLN A 1 182 ? 31.167 -15.053 -23.766 1.00 48.72 182 GLN A O 1
ATOM 1386 N N . HIS A 1 183 ? 30.162 -16.251 -25.263 1.00 41.88 183 HIS A N 1
ATOM 1387 C CA . HIS A 1 183 ? 29.681 -16.756 -26.538 1.00 41.88 183 HIS A CA 1
ATOM 1388 C C . HIS A 1 183 ? 29.152 -18.170 -26.202 1.00 41.88 183 HIS A C 1
ATOM 1390 O O . HIS A 1 183 ? 29.781 -18.880 -25.415 1.00 41.88 183 HIS A O 1
ATOM 1396 N N . GLU A 1 184 ? 27.986 -18.556 -26.718 1.00 52.69 184 GLU A N 1
ATOM 1397 C CA . GLU A 1 184 ? 27.516 -19.948 -26.737 1.00 52.69 184 GLU A CA 1
ATOM 1398 C C . GLU A 1 184 ? 28.432 -20.746 -27.657 1.00 52.69 184 GLU A C 1
ATOM 1400 O O . GLU A 1 184 ? 28.559 -20.337 -28.791 1.00 52.69 184 GLU A O 1
ATOM 1405 N N . ASP A 1 185 ? 29.080 -21.819 -27.212 1.00 51.41 185 ASP A N 1
ATOM 1406 C CA . ASP A 1 185 ? 29.374 -22.993 -28.051 1.00 51.41 185 ASP A CA 1
ATOM 1407 C C . ASP A 1 185 ? 30.110 -24.042 -27.211 1.00 51.41 185 ASP A C 1
ATOM 1409 O O . ASP A 1 185 ? 31.127 -23.755 -26.580 1.00 51.41 185 ASP A O 1
ATOM 1413 N N . GLY A 1 186 ? 29.612 -25.282 -27.228 1.00 52.47 186 GLY A N 1
ATOM 1414 C CA . GLY A 1 186 ? 30.507 -26.427 -27.052 1.00 52.47 186 GLY A CA 1
ATOM 1415 C C . GLY A 1 186 ? 30.239 -27.457 -25.957 1.00 52.47 186 GLY A C 1
ATOM 1416 O O . GLY A 1 186 ? 31.157 -28.221 -25.707 1.00 52.47 186 GLY A O 1
ATOM 1417 N N . TYR A 1 187 ? 29.058 -27.567 -25.328 1.00 43.31 187 TYR A N 1
ATOM 1418 C CA . TYR A 1 187 ? 28.771 -28.745 -24.467 1.00 43.31 187 TYR A CA 1
ATOM 1419 C C . TYR A 1 187 ? 27.320 -29.271 -24.501 1.00 43.31 187 TYR A C 1
ATOM 1421 O O . TYR A 1 187 ? 26.869 -29.951 -23.582 1.00 43.31 187 TYR A O 1
ATOM 1429 N N . ALA A 1 188 ? 26.588 -29.049 -25.596 1.00 50.19 188 ALA A N 1
ATOM 1430 C CA . ALA A 1 188 ? 25.297 -29.701 -25.858 1.00 50.19 188 ALA A CA 1
ATOM 1431 C C . ALA A 1 188 ? 25.461 -31.098 -26.508 1.00 50.19 188 ALA A C 1
ATOM 1433 O O . ALA A 1 188 ? 24.811 -31.398 -27.504 1.00 50.19 188 ALA A O 1
ATOM 1434 N N . ALA A 1 189 ? 26.354 -31.948 -25.979 1.00 53.94 189 ALA A N 1
ATOM 1435 C CA . ALA A 1 189 ? 26.656 -33.263 -26.568 1.00 53.94 189 ALA A CA 1
ATOM 1436 C C . ALA A 1 189 ? 26.828 -34.421 -25.561 1.00 53.94 189 ALA A C 1
ATOM 1438 O O . ALA A 1 189 ? 27.403 -35.443 -25.920 1.00 53.94 189 ALA A O 1
ATOM 1439 N N . LEU A 1 190 ? 26.347 -34.307 -24.313 1.00 53.22 190 LEU A N 1
ATOM 1440 C CA . LEU A 1 190 ? 26.492 -35.387 -23.312 1.00 53.22 190 LEU A CA 1
ATOM 1441 C C . LEU A 1 190 ? 25.187 -35.932 -22.714 1.00 53.22 190 LEU A C 1
ATOM 1443 O O . LEU A 1 190 ? 25.238 -36.847 -21.900 1.00 53.22 190 LEU A O 1
ATOM 1447 N N . PHE A 1 191 ? 24.018 -35.452 -23.140 1.00 48.78 191 PHE A N 1
ATOM 1448 C CA . PHE A 1 191 ? 22.735 -35.995 -22.680 1.00 48.78 191 PHE A CA 1
ATOM 1449 C C . PHE A 1 191 ? 21.932 -36.562 -23.849 1.00 48.78 191 PHE A C 1
ATOM 1451 O O . PHE A 1 191 ? 20.912 -36.013 -24.252 1.00 48.78 191 PHE A O 1
ATOM 1458 N N . ALA A 1 192 ? 22.410 -37.680 -24.395 1.00 44.16 192 ALA A N 1
ATOM 1459 C CA . ALA A 1 192 ? 21.547 -38.602 -25.120 1.00 44.16 192 ALA A CA 1
ATOM 1460 C C . ALA A 1 192 ? 20.737 -39.422 -24.092 1.00 44.16 192 ALA A C 1
ATOM 1462 O O . ALA A 1 192 ? 21.343 -40.114 -23.270 1.00 44.16 192 ALA A O 1
ATOM 1463 N N . PRO A 1 193 ? 19.393 -39.375 -24.098 1.00 46.00 193 PRO A N 1
ATOM 1464 C CA . PRO A 1 193 ? 18.578 -40.280 -23.301 1.00 46.00 193 PRO A CA 1
ATOM 1465 C C . PRO A 1 193 ? 18.422 -41.611 -24.046 1.00 46.00 193 PRO A C 1
ATOM 1467 O O . PRO A 1 193 ? 17.453 -41.820 -24.772 1.00 46.00 193 PRO A O 1
ATOM 1470 N N . THR A 1 194 ? 19.361 -42.541 -23.873 1.00 47.81 194 THR A N 1
ATOM 1471 C CA . THR A 1 194 ? 19.148 -43.924 -24.326 1.00 47.81 194 THR A CA 1
ATOM 1472 C C . THR A 1 194 ? 18.322 -44.660 -23.275 1.00 47.81 194 THR A C 1
ATOM 1474 O O . THR A 1 194 ? 18.862 -45.316 -22.389 1.00 47.81 194 THR A O 1
ATOM 1477 N N . THR A 1 195 ? 16.997 -44.550 -23.365 1.00 55.25 195 THR A N 1
ATOM 1478 C CA . THR A 1 195 ? 16.091 -45.539 -22.773 1.00 55.25 195 THR A CA 1
ATOM 1479 C C . THR A 1 195 ? 15.228 -46.116 -23.886 1.00 55.25 195 THR A C 1
ATOM 1481 O O . THR A 1 195 ? 14.316 -45.473 -24.392 1.00 55.25 195 THR A O 1
ATOM 1484 N N . THR A 1 196 ? 15.574 -47.314 -24.351 1.00 51.91 196 THR A N 1
ATOM 1485 C CA . THR A 1 196 ? 14.676 -48.188 -25.117 1.00 51.91 196 THR A CA 1
ATOM 1486 C C . THR A 1 196 ? 15.179 -49.628 -24.971 1.00 51.91 196 THR A C 1
ATOM 1488 O O . THR A 1 196 ? 16.078 -50.069 -25.676 1.00 51.91 196 THR A O 1
ATOM 1491 N N . PHE A 1 197 ? 14.598 -50.356 -24.021 1.00 44.38 197 PHE A N 1
ATOM 1492 C CA . PHE A 1 197 ? 14.273 -51.784 -24.168 1.00 44.38 197 PHE A CA 1
ATOM 1493 C C . PHE A 1 197 ? 12.769 -51.851 -24.518 1.00 44.38 197 PHE A C 1
ATOM 1495 O O . PHE A 1 197 ? 12.095 -50.860 -24.217 1.00 44.38 197 PHE A O 1
ATOM 1502 N N . PRO A 1 198 ? 12.171 -52.939 -25.063 1.00 57.34 198 PRO A N 1
ATOM 1503 C CA . PRO A 1 198 ? 12.615 -54.342 -25.204 1.00 57.34 198 PRO A CA 1
ATOM 1504 C C . PRO A 1 198 ? 12.471 -54.852 -26.675 1.00 57.34 198 PRO A C 1
ATOM 1506 O O . PRO A 1 198 ? 12.031 -54.106 -27.539 1.00 57.34 198 PRO A O 1
ATOM 1509 N N . THR A 1 199 ? 12.853 -56.068 -27.092 1.00 43.81 199 THR A N 1
ATOM 1510 C CA . THR A 1 199 ? 11.989 -57.275 -27.098 1.00 43.81 199 THR A CA 1
ATOM 1511 C C . THR A 1 199 ? 12.634 -58.435 -27.894 1.00 43.81 199 THR A C 1
ATOM 1513 O O . THR A 1 199 ? 13.257 -58.214 -28.922 1.00 43.81 199 THR A O 1
ATOM 1516 N N . HIS A 1 200 ? 12.382 -59.658 -27.408 1.00 44.69 200 HIS A N 1
ATOM 1517 C CA . HIS A 1 200 ? 12.186 -60.942 -28.114 1.00 44.69 200 HIS A CA 1
ATOM 1518 C C . HIS A 1 200 ? 13.307 -61.688 -28.898 1.00 44.69 200 HIS A C 1
ATOM 1520 O O . HIS A 1 200 ? 13.676 -61.353 -30.015 1.00 44.69 200 HIS A O 1
ATOM 1526 N N . VAL A 1 201 ? 13.695 -62.825 -28.289 1.00 54.22 201 VAL A N 1
ATOM 1527 C CA . VAL A 1 201 ? 14.020 -64.202 -28.787 1.00 54.22 201 VAL A CA 1
ATOM 1528 C C . VAL A 1 201 ? 13.101 -64.638 -29.964 1.00 54.22 201 VAL A C 1
ATOM 1530 O O . VAL A 1 201 ? 11.989 -64.094 -29.964 1.00 54.22 201 VAL A O 1
ATOM 1533 N N . PRO A 1 202 ? 13.367 -65.620 -30.887 1.00 59.16 202 PRO A N 1
ATOM 1534 C CA . PRO A 1 202 ? 14.284 -66.805 -30.947 1.00 59.16 202 PRO A CA 1
ATOM 1535 C C . PRO A 1 202 ? 15.095 -66.878 -32.285 1.00 59.16 202 PRO A C 1
ATOM 1537 O O . PRO A 1 202 ? 15.005 -65.944 -33.071 1.00 59.16 202 PRO A O 1
ATOM 1540 N N . TYR A 1 203 ? 15.930 -67.864 -32.654 1.00 43.06 203 TYR A N 1
ATOM 1541 C CA . TYR A 1 203 ? 15.900 -69.339 -32.591 1.00 43.06 203 TYR A CA 1
ATOM 1542 C C . TYR A 1 203 ? 17.329 -69.879 -32.765 1.00 43.06 203 TYR A C 1
ATOM 1544 O O . TYR A 1 203 ? 18.096 -69.229 -33.513 1.00 43.06 203 TYR A O 1
#